Protein AF-A0A8S3HBN4-F1 (afdb_monomer_lite)

Organism: NCBI:txid392030

Structure (mmCIF, N/CA/C/O backbone):
data_AF-A0A8S3HBN4-F1
#
_entry.id   AF-A0A8S3HBN4-F1
#
loop_
_atom_site.group_PDB
_atom_site.id
_atom_site.type_symbol
_atom_site.label_atom_id
_atom_site.label_alt_id
_atom_site.label_comp_id
_atom_site.label_asym_id
_atom_site.label_entity_id
_atom_site.label_seq_id
_atom_site.pdbx_PDB_ins_code
_atom_site.Cartn_x
_atom_site.Cartn_y
_atom_site.Cartn_z
_atom_site.occupancy
_atom_site.B_iso_or_equiv
_atom_site.auth_seq_id
_atom_site.auth_comp_id
_atom_site.auth_asym_id
_atom_site.auth_atom_id
_atom_site.pdbx_PDB_model_num
ATOM 1 N N . MET A 1 1 ? 28.296 3.036 -23.348 1.00 25.50 1 MET A N 1
ATOM 2 C CA . MET A 1 1 ? 27.171 3.073 -24.300 1.00 25.50 1 MET A CA 1
ATOM 3 C C . MET A 1 1 ? 25.993 2.465 -23.580 1.00 25.50 1 MET A C 1
ATOM 5 O O . MET A 1 1 ? 26.101 1.319 -23.170 1.00 25.50 1 MET A O 1
ATOM 9 N N . ILE A 1 2 ? 24.964 3.260 -23.305 1.00 30.52 2 ILE A N 1
ATOM 10 C CA . ILE A 1 2 ? 23.686 2.751 -22.806 1.00 30.52 2 ILE A CA 1
ATOM 11 C C . ILE A 1 2 ? 23.013 2.136 -24.035 1.00 30.52 2 ILE A C 1
ATOM 13 O O . ILE A 1 2 ? 22.918 2.804 -25.063 1.00 30.52 2 ILE A O 1
ATOM 17 N N . ASP A 1 3 ? 22.669 0.852 -23.983 1.00 31.36 3 ASP A N 1
ATOM 18 C CA . ASP A 1 3 ? 21.963 0.189 -25.080 1.00 31.36 3 ASP A CA 1
ATOM 19 C C . ASP A 1 3 ? 20.611 0.882 -25.297 1.00 31.36 3 ASP A C 1
ATOM 21 O O . ASP A 1 3 ? 19.712 0.777 -24.465 1.00 31.36 3 ASP A O 1
ATOM 25 N N . ASN A 1 4 ? 20.448 1.552 -26.442 1.00 38.22 4 ASN A N 1
ATOM 26 C CA . ASN A 1 4 ? 19.229 2.268 -26.856 1.00 38.22 4 ASN A CA 1
ATOM 27 C C . ASN A 1 4 ? 17.995 1.356 -27.073 1.00 38.22 4 ASN A C 1
ATOM 29 O O . ASN A 1 4 ? 16.976 1.812 -27.585 1.00 38.22 4 ASN A O 1
ATOM 33 N N . ASN A 1 5 ? 18.078 0.072 -26.710 1.00 40.84 5 ASN A N 1
ATOM 34 C CA . ASN A 1 5 ? 17.026 -0.928 -26.901 1.00 40.84 5 ASN A CA 1
ATOM 35 C C . ASN A 1 5 ? 16.373 -1.412 -25.598 1.00 40.84 5 ASN A C 1
ATOM 37 O O . ASN A 1 5 ? 15.387 -2.140 -25.684 1.00 40.84 5 ASN A O 1
ATOM 41 N N . ASN A 1 6 ? 16.875 -1.020 -24.421 1.00 44.06 6 ASN A N 1
ATOM 42 C CA . ASN A 1 6 ? 16.231 -1.354 -23.150 1.00 44.06 6 ASN A CA 1
ATOM 43 C C . ASN A 1 6 ? 15.430 -0.155 -22.640 1.00 44.06 6 ASN A C 1
ATOM 45 O O . ASN A 1 6 ? 15.986 0.919 -22.411 1.00 44.06 6 ASN A O 1
ATOM 49 N N . SER A 1 7 ? 14.122 -0.329 -22.440 1.00 57.41 7 SER A N 1
ATOM 50 C CA . SER A 1 7 ? 13.325 0.689 -21.748 1.00 57.41 7 SER A CA 1
ATOM 51 C C . SER A 1 7 ? 13.821 0.826 -20.299 1.00 57.41 7 SER A C 1
ATOM 53 O O . SER A 1 7 ? 14.268 -0.150 -19.696 1.00 57.41 7 SER A O 1
ATOM 55 N N . ILE A 1 8 ? 13.752 2.024 -19.707 1.00 64.00 8 ILE A N 1
ATOM 56 C CA . ILE A 1 8 ? 14.265 2.277 -18.342 1.00 64.00 8 ILE A CA 1
ATOM 57 C C . ILE A 1 8 ? 13.604 1.325 -17.316 1.00 64.00 8 ILE A C 1
ATOM 59 O O . ILE A 1 8 ? 14.258 0.826 -16.404 1.00 64.00 8 ILE A O 1
ATOM 63 N N . CYS A 1 9 ? 12.338 0.950 -17.530 1.00 70.25 9 CYS A N 1
ATOM 64 C CA . CYS A 1 9 ? 11.640 -0.048 -16.716 1.00 70.25 9 CYS A CA 1
ATOM 65 C C . CYS A 1 9 ? 12.194 -1.483 -16.855 1.00 70.25 9 CYS A C 1
ATOM 67 O O . CYS A 1 9 ? 12.178 -2.233 -15.878 1.00 70.25 9 CYS A O 1
ATOM 69 N N . GLN A 1 10 ? 12.701 -1.887 -18.030 1.00 64.38 10 GLN A N 1
ATOM 70 C CA . GLN A 1 10 ? 13.307 -3.215 -18.230 1.00 64.38 10 GLN A CA 1
ATOM 71 C C . GLN A 1 10 ? 14.596 -3.394 -17.428 1.00 64.38 10 GLN A C 1
ATOM 73 O O . GLN A 1 10 ? 14.887 -4.506 -17.000 1.00 64.38 10 GLN A O 1
ATOM 78 N N . ALA A 1 11 ? 15.351 -2.317 -17.198 1.00 68.50 11 ALA A N 1
ATOM 79 C CA . ALA A 1 11 ? 16.561 -2.372 -16.382 1.00 68.50 11 ALA A CA 1
ATOM 80 C C . ALA A 1 11 ? 16.262 -2.583 -14.885 1.00 68.50 11 ALA A C 1
ATOM 82 O O . ALA A 1 11 ? 17.101 -3.119 -14.166 1.00 68.50 11 ALA A O 1
ATOM 83 N N . LEU A 1 12 ? 15.076 -2.171 -14.422 1.00 73.69 12 LEU A N 1
ATOM 84 C CA . LEU A 1 12 ? 14.681 -2.239 -13.014 1.00 73.69 12 LEU A CA 1
ATOM 85 C C . LEU A 1 12 ? 13.879 -3.502 -12.679 1.00 73.69 12 LEU A C 1
ATOM 87 O O . LEU A 1 12 ? 13.926 -3.973 -11.546 1.00 73.69 12 LEU A O 1
ATOM 91 N N . ILE A 1 13 ? 13.123 -4.062 -13.624 1.00 80.00 13 ILE A N 1
ATOM 92 C CA . ILE A 1 13 ? 12.247 -5.209 -13.357 1.00 80.00 13 ILE A CA 1
ATOM 93 C C . ILE A 1 13 ? 13.024 -6.516 -13.333 1.00 80.00 13 ILE A C 1
ATOM 95 O O . ILE A 1 13 ? 13.693 -6.885 -14.294 1.00 80.00 13 ILE A O 1
ATOM 99 N N . HIS A 1 14 ? 12.858 -7.269 -12.248 1.00 81.94 14 HIS A N 1
ATOM 100 C CA . HIS A 1 14 ? 13.428 -8.610 -12.141 1.00 81.94 14 HIS A CA 1
ATOM 101 C C . HIS A 1 14 ? 12.565 -9.651 -12.850 1.00 81.94 14 HIS A C 1
ATOM 103 O O . HIS A 1 14 ? 13.080 -10.678 -13.288 1.00 81.94 14 HIS A O 1
ATOM 109 N N . ASP A 1 15 ? 11.250 -9.426 -12.918 1.00 83.12 15 ASP A N 1
ATOM 110 C CA . ASP A 1 15 ? 10.315 -10.349 -13.551 1.00 83.12 15 ASP A CA 1
ATOM 111 C C . ASP A 1 15 ? 9.035 -9.649 -14.043 1.00 83.12 15 ASP A C 1
ATOM 113 O O . ASP A 1 15 ? 8.202 -9.198 -13.255 1.00 83.12 15 ASP A O 1
ATOM 117 N N . VAL A 1 16 ? 8.862 -9.598 -15.365 1.00 79.19 16 VAL A N 1
ATOM 118 C CA . VAL A 1 16 ? 7.763 -8.887 -16.047 1.00 79.19 16 VAL A CA 1
ATOM 119 C C . VAL A 1 16 ? 6.382 -9.526 -15.865 1.00 79.19 16 VAL A C 1
ATOM 121 O O . VAL A 1 16 ? 5.368 -8.885 -16.148 1.00 79.19 16 VAL A O 1
ATOM 124 N N . GLU A 1 17 ? 6.314 -10.779 -15.412 1.00 81.31 17 GLU A N 1
ATOM 125 C CA . GLU A 1 17 ? 5.049 -11.427 -15.058 1.00 81.31 17 GLU A CA 1
ATOM 126 C C . GLU A 1 17 ? 4.662 -11.147 -13.608 1.00 81.31 17 GLU A C 1
ATOM 128 O O . GLU A 1 17 ? 3.488 -11.187 -13.252 1.00 81.31 17 GLU A O 1
ATOM 133 N N . LYS A 1 18 ? 5.636 -10.871 -12.746 1.00 86.19 18 LYS A N 1
ATOM 134 C CA . LYS A 1 18 ? 5.413 -10.690 -11.307 1.00 86.19 18 LYS A CA 1
ATOM 135 C C . LYS A 1 18 ? 5.363 -9.225 -10.899 1.00 86.19 18 LYS A C 1
ATOM 137 O O . LYS A 1 18 ? 4.917 -8.925 -9.790 1.00 86.19 18 LYS A O 1
ATOM 142 N N . GLN A 1 19 ? 5.847 -8.335 -11.755 1.00 89.81 19 GLN A N 1
ATOM 143 C CA . GLN A 1 19 ? 6.062 -6.929 -11.456 1.00 89.81 19 GLN A CA 1
ATOM 144 C C . GLN A 1 19 ? 5.623 -6.045 -12.623 1.00 89.81 19 GLN A C 1
ATOM 146 O O . GLN A 1 19 ? 5.609 -6.465 -13.781 1.00 89.81 19 GLN A O 1
ATOM 151 N N . PHE A 1 20 ? 5.295 -4.794 -12.316 1.00 87.56 20 PHE A N 1
ATOM 152 C CA . PHE A 1 20 ? 5.064 -3.762 -13.321 1.00 87.56 20 PHE A CA 1
ATOM 153 C C . PHE A 1 20 ? 5.689 -2.435 -12.893 1.00 87.56 20 PHE A C 1
ATOM 155 O O . PHE A 1 20 ? 5.967 -2.216 -11.714 1.00 87.56 20 PHE A O 1
ATOM 162 N N . CYS A 1 21 ? 5.919 -1.572 -13.877 1.00 87.06 21 CYS A N 1
ATOM 163 C CA . CYS A 1 21 ? 6.557 -0.277 -13.711 1.00 87.06 21 CYS A CA 1
ATOM 164 C C . CYS A 1 21 ? 5.511 0.838 -13.737 1.00 87.06 21 CYS A C 1
ATOM 166 O O . CYS A 1 21 ? 4.552 0.783 -14.516 1.00 87.06 21 CYS A O 1
ATOM 168 N N . ALA A 1 22 ? 5.704 1.864 -12.916 1.00 86.25 22 ALA A N 1
ATOM 169 C CA . ALA A 1 22 ? 4.954 3.108 -13.021 1.00 86.25 22 ALA A CA 1
ATOM 170 C C . ALA A 1 22 ? 5.781 4.296 -12.513 1.00 86.25 22 ALA A C 1
ATOM 172 O O . ALA A 1 22 ? 6.693 4.123 -11.703 1.00 86.25 22 ALA A O 1
ATOM 173 N N . GLY A 1 23 ? 5.442 5.499 -12.972 1.00 82.25 23 GLY A N 1
ATOM 174 C CA . GLY A 1 23 ? 6.094 6.739 -12.543 1.00 82.25 23 GLY A CA 1
ATOM 175 C C . GLY A 1 23 ? 5.401 7.997 -13.069 1.00 82.25 23 GLY A C 1
ATOM 176 O O . GLY A 1 23 ? 4.586 7.920 -13.991 1.00 82.25 23 GLY A O 1
ATOM 177 N N . ALA A 1 24 ? 5.704 9.153 -12.475 1.00 76.69 24 ALA A N 1
ATOM 178 C CA . ALA A 1 24 ? 5.344 10.485 -12.987 1.00 76.69 24 ALA A CA 1
ATOM 179 C C . ALA A 1 24 ? 6.377 11.544 -12.564 1.00 76.69 24 ALA A C 1
ATOM 181 O O . ALA A 1 24 ? 7.177 11.313 -11.656 1.00 76.69 24 ALA A O 1
ATOM 182 N N . TYR A 1 25 ? 6.483 12.633 -13.329 1.00 71.81 25 TYR A N 1
ATOM 183 C CA . TYR A 1 25 ? 7.557 13.605 -13.135 1.00 71.81 25 TYR A CA 1
ATOM 184 C C . TYR A 1 25 ? 7.527 14.165 -11.722 1.00 71.81 25 TYR A C 1
ATOM 186 O O . TYR A 1 25 ? 6.484 14.595 -11.238 1.00 71.81 25 TYR A O 1
ATOM 194 N N . GLU A 1 26 ? 8.673 14.040 -11.040 1.00 71.12 26 GLU A N 1
ATOM 195 C CA . GLU A 1 26 ? 8.867 14.424 -9.638 1.00 71.12 26 GLU A CA 1
ATOM 196 C C . GLU A 1 26 ? 7.910 13.748 -8.634 1.00 71.12 26 GLU A C 1
ATOM 198 O O . GLU A 1 26 ? 7.788 14.192 -7.489 1.00 71.12 26 GLU A O 1
ATOM 203 N N . LYS A 1 27 ? 7.256 12.649 -9.033 1.00 74.38 27 LYS A N 1
ATOM 204 C CA . LYS A 1 27 ? 6.260 11.916 -8.246 1.00 74.38 27 LYS A CA 1
ATOM 205 C C . LYS A 1 27 ? 6.598 10.427 -8.219 1.00 74.38 27 LYS A C 1
ATOM 207 O O . LYS A 1 27 ? 6.775 9.789 -9.252 1.00 74.38 27 LYS A O 1
ATOM 212 N N . GLY A 1 28 ? 6.617 9.850 -7.027 1.00 76.19 28 GLY A N 1
ATOM 213 C CA . GLY A 1 28 ? 6.821 8.419 -6.859 1.00 76.19 28 GLY A CA 1
ATOM 214 C C . GLY A 1 28 ? 6.848 8.018 -5.387 1.00 76.19 28 GLY A C 1
ATOM 215 O O . GLY A 1 28 ? 7.040 8.881 -4.527 1.00 76.19 28 GLY A O 1
ATOM 216 N N . PRO A 1 29 ? 6.649 6.724 -5.091 1.00 81.94 29 PRO A N 1
ATOM 217 C CA . PRO A 1 29 ? 6.842 6.201 -3.750 1.00 81.94 29 PRO A CA 1
ATOM 218 C C . PRO A 1 29 ? 8.273 6.412 -3.241 1.00 81.94 29 PRO A C 1
ATOM 220 O O . PRO A 1 29 ? 9.242 6.412 -4.002 1.00 81.94 29 PRO A O 1
ATOM 223 N N . CYS A 1 30 ? 8.412 6.518 -1.924 1.00 85.31 30 CYS A N 1
ATOM 224 C CA . CYS A 1 30 ? 9.694 6.652 -1.252 1.00 85.31 30 CYS A CA 1
ATOM 225 C C . CYS A 1 30 ? 9.827 5.742 -0.031 1.00 85.31 30 CYS A C 1
ATOM 227 O O . CYS A 1 30 ? 8.992 4.883 0.254 1.00 85.31 30 CYS A O 1
ATOM 229 N N . ARG A 1 31 ? 10.917 5.927 0.728 1.00 84.12 31 ARG A N 1
ATOM 230 C CA . ARG A 1 31 ? 11.130 5.205 1.989 1.00 84.12 31 ARG A CA 1
ATOM 231 C C . ARG A 1 31 ? 9.932 5.416 2.915 1.00 84.12 31 ARG A C 1
ATOM 233 O O . ARG A 1 31 ? 9.626 6.551 3.263 1.00 84.12 31 ARG A O 1
ATOM 240 N N . GLY A 1 32 ? 9.304 4.318 3.326 1.00 88.19 32 GLY A N 1
ATOM 241 C CA . GLY A 1 32 ? 8.073 4.298 4.122 1.00 88.19 32 GLY A CA 1
ATOM 242 C C . GLY A 1 32 ? 6.830 3.909 3.315 1.00 88.19 32 GLY A C 1
ATOM 243 O O . GLY A 1 32 ? 5.951 3.251 3.859 1.00 88.19 32 GLY A O 1
ATOM 244 N N . ASP A 1 33 ? 6.789 4.175 2.005 1.00 90.69 33 ASP A N 1
ATOM 245 C CA . ASP A 1 33 ? 5.657 3.771 1.152 1.00 90.69 33 ASP A CA 1
ATOM 246 C C . ASP A 1 33 ? 5.679 2.286 0.780 1.00 90.69 33 ASP A C 1
ATOM 248 O O . ASP A 1 33 ? 4.673 1.749 0.319 1.00 90.69 33 ASP A O 1
ATOM 252 N N . SER A 1 34 ? 6.813 1.613 0.991 1.00 94.12 34 SER A N 1
ATOM 253 C CA . SER A 1 34 ? 6.978 0.163 0.874 1.00 94.12 34 SER A CA 1
ATOM 254 C C . SER A 1 34 ? 5.801 -0.598 1.477 1.00 94.12 34 SER A C 1
ATOM 256 O O . SER A 1 34 ? 5.439 -0.379 2.630 1.00 94.12 34 SER A O 1
ATOM 258 N N . GLY A 1 35 ? 5.197 -1.504 0.710 1.00 96.44 35 GLY A N 1
ATOM 259 C CA . GLY A 1 35 ? 4.024 -2.266 1.140 1.00 96.44 35 GLY A CA 1
ATOM 260 C C . GLY A 1 35 ? 2.684 -1.537 1.002 1.00 96.44 35 GLY A C 1
ATOM 261 O O . GLY A 1 35 ? 1.636 -2.175 1.106 1.00 96.44 35 GLY A O 1
ATOM 262 N N . GLY A 1 36 ? 2.696 -0.230 0.738 1.00 95.75 36 GLY A N 1
ATOM 263 C CA . GLY A 1 36 ? 1.510 0.561 0.429 1.00 95.75 36 GLY A CA 1
ATOM 264 C C . GLY A 1 36 ? 0.862 0.171 -0.908 1.00 95.75 36 GLY A C 1
ATOM 265 O O . GLY A 1 36 ? 1.470 -0.526 -1.729 1.00 95.75 36 GLY A O 1
ATOM 266 N N . PRO A 1 37 ? -0.395 0.584 -1.134 1.00 94.50 37 PRO A N 1
ATOM 267 C CA . PRO A 1 37 ? -1.111 0.251 -2.352 1.00 94.50 37 PRO A CA 1
ATOM 268 C C . PRO A 1 37 ? -0.700 1.131 -3.528 1.00 94.50 37 PRO A C 1
ATOM 270 O O . PRO A 1 37 ? -0.464 2.330 -3.380 1.00 94.50 37 PRO A O 1
ATOM 273 N N . ILE A 1 38 ? -0.779 0.540 -4.717 1.00 92.19 38 ILE A N 1
ATOM 274 C CA . ILE A 1 38 ? -1.005 1.285 -5.952 1.00 92.19 38 ILE A CA 1
ATOM 275 C C . ILE A 1 38 ? -2.382 0.926 -6.510 1.00 92.19 38 ILE A C 1
ATOM 277 O O . ILE A 1 38 ? -2.721 -0.253 -6.681 1.00 92.19 38 ILE A O 1
ATOM 281 N N . LEU A 1 39 ? -3.198 1.952 -6.732 1.00 89.88 39 LEU A N 1
ATOM 282 C CA . LEU A 1 39 ? -4.613 1.831 -7.062 1.00 89.88 39 LEU A CA 1
ATOM 283 C C . LEU A 1 39 ? -4.883 2.324 -8.484 1.00 89.88 39 LEU A C 1
ATOM 285 O O . LEU A 1 39 ? -4.338 3.337 -8.906 1.00 89.88 39 LEU A O 1
ATOM 289 N N . GLN A 1 40 ? -5.768 1.647 -9.206 1.00 86.94 40 GLN A N 1
ATOM 290 C CA . GLN A 1 40 ? -6.280 2.069 -10.504 1.00 86.94 40 GLN A CA 1
ATOM 291 C C . GLN A 1 40 ? -7.763 2.415 -10.385 1.00 86.94 40 GLN A C 1
ATOM 293 O O . GLN A 1 40 ? -8.542 1.639 -9.828 1.00 86.94 40 GLN A O 1
ATOM 298 N N . TRP A 1 41 ? -8.170 3.543 -10.965 1.00 80.81 41 TRP A N 1
ATOM 299 C CA . TRP A 1 41 ? -9.584 3.883 -11.088 1.00 80.81 41 TRP A CA 1
ATOM 300 C C . TRP A 1 41 ? -10.260 3.031 -12.170 1.00 80.81 41 TRP A C 1
ATOM 302 O O . TRP A 1 41 ? -9.813 2.991 -13.316 1.00 80.81 41 TRP A O 1
ATOM 312 N N . LYS A 1 42 ? -11.358 2.359 -11.819 1.00 77.88 42 LYS A N 1
ATOM 313 C CA . LYS A 1 42 ? -12.158 1.496 -12.707 1.00 77.88 42 LYS A CA 1
ATOM 314 C C . LYS A 1 42 ? -13.446 2.155 -13.202 1.00 77.88 42 LYS A C 1
ATOM 316 O O . LYS A 1 42 ? -14.304 1.478 -13.756 1.00 77.88 42 LYS A O 1
ATOM 321 N N . GLY A 1 43 ? -13.607 3.460 -12.990 1.00 73.38 43 GLY A N 1
ATOM 322 C CA . GLY A 1 43 ? -14.828 4.202 -13.326 1.00 73.38 43 GLY A CA 1
ATOM 323 C C . GLY A 1 43 ? -15.810 4.316 -12.161 1.00 73.38 43 GLY A C 1
ATOM 324 O O . GLY A 1 43 ? -16.501 5.323 -12.061 1.00 73.38 43 GLY A O 1
ATOM 325 N N . THR A 1 44 ? -15.837 3.320 -11.272 1.00 71.69 44 THR A N 1
ATOM 326 C CA . THR A 1 44 ? -16.681 3.312 -10.065 1.00 71.69 44 THR A CA 1
ATOM 327 C C . THR A 1 44 ? -15.894 3.077 -8.779 1.00 71.69 44 THR A C 1
ATOM 329 O O . THR A 1 44 ? -16.285 3.605 -7.744 1.00 71.69 44 THR A O 1
ATOM 332 N N . TYR A 1 45 ? -14.793 2.308 -8.831 1.00 75.50 45 TYR A N 1
ATOM 333 C CA . TYR A 1 45 ? -13.881 2.074 -7.703 1.00 75.50 45 TYR A CA 1
ATOM 334 C C . TYR A 1 45 ? -12.424 2.331 -7.991 1.00 75.50 45 TYR A C 1
ATOM 336 O O . TYR A 1 45 ? -11.958 2.187 -9.117 1.00 75.50 45 TYR A O 1
ATOM 344 N N . TRP A 1 46 ? -11.694 2.531 -6.896 1.00 81.12 46 TRP A N 1
ATOM 345 C CA . TRP A 1 46 ? -10.277 2.233 -6.819 1.00 81.12 46 TRP A CA 1
ATOM 346 C C . TRP A 1 46 ? -10.044 0.736 -6.580 1.00 81.12 46 TRP A C 1
ATOM 348 O O . TRP A 1 46 ? -10.441 0.168 -5.562 1.00 81.12 46 TRP A O 1
ATOM 358 N N . GLU A 1 47 ? -9.389 0.086 -7.536 1.00 86.06 47 GLU A N 1
ATOM 359 C CA . GLU A 1 47 ? -8.897 -1.285 -7.409 1.00 86.06 47 GLU A CA 1
ATOM 360 C C . GLU A 1 47 ? -7.398 -1.254 -7.131 1.00 86.06 47 GLU A C 1
ATOM 362 O O . GLU A 1 47 ? -6.643 -0.612 -7.856 1.00 86.06 47 GLU A O 1
ATOM 367 N N . GLN A 1 48 ? -6.945 -1.976 -6.117 1.00 90.94 48 GLN A N 1
ATOM 368 C CA . GLN A 1 48 ? -5.532 -2.201 -5.893 1.00 90.94 48 GLN A CA 1
ATOM 369 C C . GLN A 1 48 ? -5.000 -3.211 -6.899 1.00 90.94 48 GLN A C 1
ATOM 371 O O . GLN A 1 48 ? -5.380 -4.382 -6.909 1.00 90.94 48 GLN A O 1
ATOM 376 N N . VAL A 1 49 ? -4.092 -2.726 -7.740 1.00 90.25 49 VAL A N 1
ATOM 377 C CA . VAL A 1 49 ? -3.467 -3.494 -8.822 1.00 90.25 49 VAL A CA 1
ATOM 378 C C . VAL A 1 49 ? -2.058 -3.958 -8.453 1.00 90.25 49 VAL A C 1
ATOM 380 O O . VAL A 1 49 ? -1.533 -4.897 -9.056 1.00 90.25 49 VAL A O 1
ATOM 383 N N . GLY A 1 50 ? -1.459 -3.353 -7.424 1.00 93.06 50 GLY A N 1
ATOM 384 C CA . GLY A 1 50 ? -0.115 -3.693 -6.980 1.00 93.06 50 GLY A CA 1
ATOM 385 C C . GLY A 1 50 ? 0.213 -3.317 -5.539 1.00 93.06 50 GLY A C 1
ATOM 386 O O . GLY A 1 50 ? -0.604 -2.752 -4.803 1.00 93.06 50 GLY A O 1
ATOM 387 N N . ILE A 1 51 ? 1.453 -3.624 -5.168 1.00 96.00 51 ILE A N 1
ATOM 388 C CA . ILE A 1 51 ? 2.083 -3.272 -3.891 1.00 96.00 51 ILE A CA 1
ATOM 389 C C . ILE A 1 51 ? 3.374 -2.518 -4.194 1.00 96.00 51 ILE A C 1
ATOM 391 O O . ILE A 1 51 ? 4.175 -2.994 -4.998 1.00 96.00 51 ILE A O 1
ATOM 395 N N . THR A 1 52 ? 3.590 -1.375 -3.548 1.00 95.25 52 THR A N 1
ATOM 396 C CA . THR A 1 52 ? 4.849 -0.624 -3.635 1.00 95.25 52 THR A CA 1
ATOM 397 C C . THR A 1 52 ? 6.014 -1.490 -3.156 1.00 95.25 52 THR A C 1
ATOM 399 O O . THR A 1 52 ? 6.027 -1.913 -1.997 1.00 95.25 52 THR A O 1
ATOM 402 N N . SER A 1 53 ? 6.985 -1.758 -4.035 1.00 92.62 53 SER A N 1
ATOM 403 C CA . SER A 1 53 ? 8.089 -2.688 -3.772 1.00 92.62 53 SER A CA 1
ATOM 404 C C . SER A 1 53 ? 9.434 -1.956 -3.686 1.00 92.62 53 SER A C 1
ATOM 406 O O . SER A 1 53 ? 9.914 -1.690 -2.586 1.00 92.62 53 SER A O 1
ATOM 408 N N . TYR A 1 54 ? 10.021 -1.563 -4.815 1.00 88.94 54 TYR A N 1
ATOM 409 C CA . TYR A 1 54 ? 11.314 -0.868 -4.879 1.00 88.94 54 TYR A CA 1
ATOM 410 C C . TYR A 1 54 ? 11.321 0.136 -6.030 1.00 88.94 54 TYR A C 1
ATOM 412 O O . TYR A 1 54 ? 10.433 0.123 -6.874 1.00 88.94 54 TYR A O 1
ATOM 420 N N . GLY A 1 55 ? 12.310 1.019 -6.080 1.00 79.56 55 GLY A N 1
ATOM 421 C CA . GLY A 1 55 ? 12.398 2.035 -7.122 1.00 79.56 55 GLY A CA 1
ATOM 422 C C . GLY A 1 55 ? 13.573 2.971 -6.907 1.00 79.56 55 GLY A C 1
ATOM 423 O O . GLY A 1 55 ? 14.287 2.867 -5.904 1.00 79.56 55 GLY A O 1
ATOM 424 N N . GLY A 1 56 ? 13.753 3.881 -7.857 1.00 66.06 56 GLY A N 1
ATOM 425 C CA . GLY A 1 56 ? 14.902 4.777 -7.910 1.00 66.06 56 GLY A CA 1
ATOM 426 C C . GLY A 1 56 ? 14.920 5.887 -6.854 1.00 66.06 56 GLY A C 1
ATOM 427 O O . GLY A 1 56 ? 15.978 6.441 -6.557 1.00 66.06 56 GLY A O 1
ATOM 428 N N . GLY A 1 57 ? 13.783 6.148 -6.206 1.00 64.69 57 GLY A N 1
ATOM 429 C CA . GLY A 1 57 ? 13.642 7.107 -5.110 1.00 64.69 57 GLY A CA 1
ATOM 430 C C . GLY A 1 57 ? 12.613 8.195 -5.406 1.00 64.69 57 GLY A C 1
ATOM 431 O O . GLY A 1 57 ? 12.105 8.318 -6.514 1.00 64.69 57 GLY A O 1
ATOM 432 N N . CYS A 1 58 ? 12.291 9.001 -4.395 1.00 66.75 58 CYS A N 1
ATOM 433 C CA . CYS A 1 58 ? 11.455 10.180 -4.583 1.00 66.75 58 CYS A CA 1
ATOM 434 C C . CYS A 1 58 ? 12.329 11.395 -4.933 1.00 66.75 58 CYS A C 1
ATOM 436 O O . CYS A 1 58 ? 13.263 11.701 -4.187 1.00 66.75 58 CYS A O 1
ATOM 438 N N . HIS A 1 59 ? 11.962 12.100 -6.017 1.00 62.62 59 HIS A N 1
ATOM 439 C CA . HIS A 1 59 ? 12.529 13.370 -6.509 1.00 62.62 59 HIS A CA 1
ATOM 440 C C . HIS A 1 59 ? 13.816 13.310 -7.373 1.00 62.62 59 HIS A C 1
ATOM 442 O O . HIS A 1 59 ? 14.817 12.713 -6.996 1.00 62.62 59 HIS A O 1
ATOM 448 N N . HIS A 1 60 ? 13.784 14.036 -8.502 1.00 53.62 60 HIS A N 1
ATOM 449 C CA . HIS A 1 60 ? 14.885 14.533 -9.359 1.00 53.62 60 HIS A CA 1
ATOM 450 C C . HIS A 1 60 ? 15.840 13.583 -10.112 1.00 53.62 60 HIS A C 1
ATOM 452 O O . HIS A 1 60 ? 16.545 14.089 -10.980 1.00 53.62 60 HIS A O 1
ATOM 458 N N . SER A 1 61 ? 15.886 12.268 -9.878 1.00 52.59 61 SER A N 1
ATOM 459 C CA . SER A 1 61 ? 16.840 11.431 -10.648 1.00 52.59 61 SER A CA 1
ATOM 460 C C . SER A 1 61 ? 16.353 10.065 -11.123 1.00 52.59 61 SER A C 1
ATOM 462 O O . SER A 1 61 ? 16.945 9.531 -12.054 1.00 52.59 61 SER A O 1
ATOM 464 N N . ASP A 1 62 ? 15.280 9.508 -10.559 1.00 61.91 62 ASP A N 1
ATOM 465 C CA . ASP A 1 62 ? 14.666 8.292 -11.105 1.00 61.91 62 ASP A CA 1
ATOM 466 C C . ASP A 1 62 ? 13.196 8.189 -10.655 1.00 61.91 62 ASP A C 1
ATOM 468 O O . ASP A 1 62 ? 12.912 7.778 -9.528 1.00 61.91 62 ASP A O 1
ATOM 472 N N . PRO A 1 63 ? 12.245 8.626 -11.498 1.00 66.50 63 PRO A N 1
ATOM 473 C CA . PRO A 1 63 ? 10.828 8.704 -11.157 1.00 66.50 63 PRO A CA 1
ATOM 474 C C . PRO A 1 63 ? 10.115 7.349 -11.257 1.00 66.50 63 PRO A C 1
ATOM 476 O O . PRO A 1 63 ? 8.889 7.286 -11.129 1.00 66.50 63 PRO A O 1
ATOM 479 N N . LEU A 1 64 ? 10.847 6.267 -11.539 1.00 79.31 64 LEU A N 1
ATOM 480 C CA . LEU A 1 64 ? 10.272 4.953 -11.751 1.00 79.31 64 LEU A CA 1
ATOM 481 C C . LEU A 1 64 ? 10.289 4.127 -10.474 1.00 79.31 64 LEU A C 1
ATOM 483 O O . LEU A 1 64 ? 11.259 4.058 -9.715 1.00 79.31 64 LEU A O 1
ATOM 487 N N . SER A 1 65 ? 9.169 3.457 -10.252 1.00 85.81 65 SER A N 1
ATOM 488 C CA . SER A 1 65 ? 9.017 2.484 -9.187 1.00 85.81 65 SER A CA 1
ATOM 489 C C . SER A 1 65 ? 8.420 1.201 -9.728 1.00 85.81 65 SER A C 1
ATOM 491 O O . SER A 1 65 ? 7.609 1.189 -10.659 1.00 85.81 65 SER A O 1
ATOM 493 N N . ILE A 1 66 ? 8.860 0.108 -9.126 1.00 89.81 66 ILE A N 1
ATOM 494 C CA . ILE A 1 66 ? 8.424 -1.239 -9.418 1.00 89.81 66 ILE A CA 1
ATOM 495 C C . ILE A 1 66 ? 7.432 -1.673 -8.352 1.00 89.81 66 ILE A C 1
ATOM 497 O O . ILE A 1 66 ? 7.629 -1.497 -7.145 1.00 89.81 66 ILE A O 1
ATOM 501 N N . PHE A 1 67 ? 6.350 -2.267 -8.830 1.00 92.62 67 PHE A N 1
ATOM 502 C CA . PHE A 1 67 ? 5.238 -2.709 -8.016 1.00 92.62 67 PHE A CA 1
ATOM 503 C C . PHE A 1 67 ? 5.054 -4.209 -8.183 1.00 92.62 67 PHE A C 1
ATOM 505 O O . PHE A 1 67 ? 5.082 -4.731 -9.300 1.00 92.62 67 PHE A O 1
ATOM 512 N N . THR A 1 68 ? 4.824 -4.911 -7.075 1.00 94.06 68 THR A N 1
ATOM 513 C CA . THR A 1 68 ? 4.443 -6.324 -7.108 1.00 94.06 68 THR A CA 1
ATOM 514 C C . THR A 1 68 ? 3.044 -6.441 -7.709 1.00 94.06 68 THR A C 1
ATOM 516 O O . THR A 1 68 ? 2.107 -5.809 -7.219 1.00 94.06 68 THR A O 1
ATOM 519 N N . ARG A 1 69 ? 2.881 -7.246 -8.765 1.00 91.06 69 ARG A N 1
ATOM 520 C CA . ARG A 1 69 ? 1.626 -7.393 -9.514 1.00 91.06 69 ARG A CA 1
ATOM 521 C C . ARG A 1 69 ? 0.644 -8.310 -8.792 1.00 91.06 69 ARG A C 1
ATOM 523 O O . ARG A 1 69 ? 0.809 -9.527 -8.809 1.00 91.06 69 ARG A O 1
ATOM 530 N N . LEU A 1 70 ? -0.436 -7.762 -8.235 1.00 88.62 70 LEU A N 1
ATOM 531 C CA . LEU A 1 70 ? -1.369 -8.552 -7.416 1.00 88.62 70 LEU A CA 1
ATOM 532 C C . LEU A 1 70 ? -2.083 -9.672 -8.165 1.00 88.62 70 LEU A C 1
ATOM 534 O O . LEU A 1 70 ? -2.363 -10.712 -7.577 1.00 88.62 70 LEU A O 1
ATOM 538 N N . THR A 1 71 ? -2.325 -9.499 -9.461 1.00 84.94 71 THR A N 1
ATOM 539 C CA . THR A 1 71 ? -3.005 -10.506 -10.284 1.00 84.94 71 THR A CA 1
ATOM 540 C C . THR A 1 71 ? -2.201 -11.801 -10.388 1.00 84.94 71 THR A C 1
ATOM 542 O O . THR A 1 71 ? -2.793 -12.868 -10.482 1.00 84.94 71 THR A O 1
ATOM 545 N N . TYR A 1 72 ? -0.866 -11.732 -10.300 1.00 86.12 72 TYR A N 1
ATOM 546 C CA . TYR A 1 72 ? -0.007 -12.919 -10.261 1.00 86.12 72 TYR A CA 1
ATOM 547 C C . TYR A 1 72 ? -0.109 -13.660 -8.918 1.00 86.12 72 TYR A C 1
ATOM 549 O O . TYR A 1 72 ? -0.059 -14.884 -8.873 1.00 86.12 72 TYR A O 1
ATOM 557 N N . TYR A 1 73 ? -0.261 -12.924 -7.814 1.00 89.75 73 TYR A N 1
ATOM 558 C CA . TYR A 1 73 ? -0.226 -13.481 -6.457 1.00 89.75 73 TYR A CA 1
ATOM 559 C C . TYR A 1 73 ? -1.604 -13.805 -5.882 1.00 89.75 73 TYR A C 1
ATOM 561 O O . TYR A 1 73 ? -1.689 -14.214 -4.725 1.00 89.75 73 TYR A O 1
ATOM 569 N N . PHE A 1 74 ? -2.677 -13.641 -6.657 1.00 86.00 74 PHE A N 1
ATOM 570 C CA . PHE A 1 74 ? -4.041 -13.842 -6.175 1.00 86.00 74 PHE A CA 1
ATOM 571 C C . PHE A 1 74 ? -4.254 -15.242 -5.588 1.00 86.00 74 PHE A C 1
ATOM 573 O O . PHE A 1 74 ? -4.760 -15.353 -4.475 1.00 86.00 74 PHE A O 1
ATOM 580 N N . ASP A 1 75 ? -3.810 -16.295 -6.278 1.00 85.69 75 ASP A N 1
ATOM 581 C CA . ASP A 1 75 ? -3.984 -17.677 -5.811 1.00 85.69 75 ASP A CA 1
ATOM 582 C C . ASP A 1 75 ? -3.254 -17.924 -4.486 1.00 85.69 75 ASP A C 1
ATOM 584 O O . ASP A 1 75 ? -3.793 -18.546 -3.568 1.00 85.69 75 ASP A O 1
ATOM 588 N N . TRP A 1 76 ? -2.041 -17.379 -4.344 1.00 90.81 76 TRP A N 1
ATOM 589 C CA . TRP A 1 76 ? -1.292 -17.458 -3.093 1.00 90.81 76 TRP A CA 1
ATOM 590 C C . TRP A 1 76 ? -2.005 -16.688 -1.971 1.00 90.81 76 TRP A C 1
ATOM 592 O O . TRP A 1 76 ? -2.215 -17.249 -0.893 1.00 90.81 76 TRP A O 1
ATOM 602 N N . ILE A 1 77 ? -2.455 -15.456 -2.235 1.00 90.00 77 ILE A N 1
ATOM 603 C CA . ILE A 1 77 ? -3.224 -14.639 -1.284 1.00 90.00 77 ILE A CA 1
ATOM 604 C C . ILE A 1 77 ? -4.474 -15.398 -0.820 1.00 90.00 77 ILE A C 1
ATOM 606 O O . ILE A 1 77 ? -4.748 -15.497 0.378 1.00 90.00 77 ILE A O 1
ATOM 610 N N . GLU A 1 78 ? -5.225 -15.965 -1.763 1.00 86.12 78 GLU A N 1
ATOM 611 C CA . GLU A 1 78 ? -6.451 -16.698 -1.476 1.00 86.12 78 GLU A CA 1
ATOM 612 C C . GLU A 1 78 ? -6.167 -17.966 -0.662 1.00 86.12 78 GLU A C 1
ATOM 614 O O . GLU A 1 78 ? -6.903 -18.268 0.281 1.00 86.12 78 GLU A O 1
ATOM 619 N N . SER A 1 79 ? -5.080 -18.679 -0.974 1.00 88.06 79 SER A N 1
ATOM 620 C CA . SER A 1 79 ? -4.674 -19.875 -0.235 1.00 88.06 79 SER A CA 1
ATOM 621 C C . SER A 1 79 ? -4.398 -19.570 1.241 1.00 88.06 79 SER A C 1
ATOM 623 O O . SER A 1 79 ? -4.921 -20.266 2.110 1.00 88.06 79 SER A O 1
ATOM 625 N N . VAL A 1 80 ? -3.679 -18.483 1.544 1.00 88.50 80 VAL A N 1
ATOM 626 C CA . VAL A 1 80 ? -3.366 -18.066 2.921 1.00 88.50 80 VAL A CA 1
ATOM 627 C C . VAL A 1 80 ? -4.640 -17.716 3.690 1.00 88.50 80 VAL A C 1
ATOM 629 O O . VAL A 1 80 ? -4.819 -18.156 4.826 1.00 88.50 80 VAL A O 1
ATOM 632 N N . ILE A 1 81 ? -5.558 -16.978 3.061 1.00 85.06 81 ILE A N 1
ATOM 633 C CA . ILE A 1 81 ? -6.831 -16.592 3.686 1.00 85.06 81 ILE A CA 1
ATOM 634 C C . ILE A 1 81 ? -7.720 -17.824 3.928 1.00 85.06 81 ILE A C 1
ATOM 636 O O . ILE A 1 81 ? -8.361 -17.929 4.975 1.00 85.06 81 ILE A O 1
ATOM 640 N N . LYS A 1 82 ? -7.756 -18.782 2.991 1.00 78.56 82 LYS A N 1
ATOM 641 C CA . LYS A 1 82 ? -8.547 -20.021 3.108 1.00 78.56 82 LYS A CA 1
ATOM 642 C C . LYS A 1 82 ? -8.005 -20.981 4.169 1.00 78.56 82 LYS A C 1
ATOM 644 O O . LYS A 1 82 ? -8.809 -21.576 4.885 1.00 78.56 82 LYS A O 1
ATOM 649 N N . ILE A 1 83 ? -6.681 -21.105 4.313 1.00 59.53 83 ILE A N 1
ATOM 650 C CA . ILE A 1 83 ? -6.029 -21.977 5.312 1.00 59.53 83 ILE A CA 1
ATOM 651 C C . ILE A 1 83 ? -6.519 -21.674 6.742 1.00 59.53 83 ILE A C 1
ATOM 653 O O . ILE A 1 83 ? -6.657 -22.583 7.563 1.00 59.53 83 ILE A O 1
ATOM 657 N N . SER A 1 84 ? -6.863 -20.421 7.046 1.00 52.59 84 SER A N 1
ATOM 658 C CA . SER A 1 84 ? -7.381 -20.035 8.365 1.00 52.59 84 SER A CA 1
ATOM 659 C C . SER A 1 84 ? -8.887 -20.237 8.562 1.00 52.59 84 SER A C 1
ATOM 661 O O . SER A 1 84 ? -9.345 -20.214 9.700 1.00 52.59 84 SER A O 1
ATOM 663 N N . LEU A 1 85 ? -9.661 -20.499 7.504 1.00 52.47 85 LEU A N 1
ATOM 664 C CA . LEU A 1 85 ? -11.087 -20.841 7.616 1.00 52.47 85 LEU A CA 1
ATOM 665 C C . LEU A 1 85 ? -11.304 -22.326 7.946 1.00 52.47 85 LEU A C 1
ATOM 667 O O . LEU A 1 85 ? -12.332 -22.689 8.510 1.00 52.47 85 LEU A O 1
ATOM 671 N N . THR A 1 86 ? -10.337 -23.192 7.632 1.00 45.28 86 THR A N 1
ATOM 672 C CA . THR A 1 86 ? -10.419 -24.643 7.880 1.00 45.28 86 THR A CA 1
ATOM 673 C C . THR A 1 86 ? -10.070 -25.069 9.310 1.00 45.28 86 THR A C 1
ATOM 675 O O . THR A 1 86 ? -10.331 -26.210 9.681 1.00 45.28 86 THR A O 1
ATOM 678 N N . THR A 1 87 ? -9.536 -24.170 10.143 1.00 45.66 87 THR A N 1
ATOM 679 C CA . THR A 1 87 ? -9.231 -24.435 11.564 1.00 45.66 87 THR A CA 1
ATOM 680 C C . THR A 1 87 ? -10.359 -24.042 12.522 1.00 45.66 87 THR A C 1
ATOM 682 O O . THR A 1 87 ? -10.249 -24.276 13.723 1.00 45.66 87 THR A O 1
ATOM 685 N N . THR A 1 88 ? -11.475 -23.499 12.022 1.00 41.38 88 THR A N 1
ATOM 686 C CA . THR A 1 88 ? -12.673 -23.224 12.831 1.00 41.38 88 THR A CA 1
ATOM 687 C C . THR A 1 88 ? -13.838 -24.090 12.355 1.00 41.38 88 THR A C 1
ATOM 689 O O . THR A 1 88 ? -14.194 -24.108 11.182 1.00 41.38 88 THR A O 1
ATOM 692 N N . THR A 1 89 ? -14.410 -24.864 13.276 1.00 44.12 89 THR A N 1
ATOM 693 C CA . THR A 1 89 ? -15.469 -25.848 13.007 1.00 44.12 89 THR A CA 1
ATOM 694 C C . THR A 1 89 ? -16.639 -25.324 12.151 1.00 44.12 89 THR A C 1
ATOM 696 O O . THR A 1 89 ? -17.223 -24.281 12.428 1.00 44.12 89 THR A O 1
ATOM 699 N N . ARG A 1 90 ? -16.999 -26.123 11.132 1.00 49.69 90 ARG A N 1
ATOM 700 C CA . ARG A 1 90 ? -18.334 -26.289 10.519 1.00 49.69 90 ARG A CA 1
ATOM 701 C C . ARG A 1 90 ? -19.157 -24.998 10.293 1.00 49.69 90 ARG A C 1
ATOM 703 O O . ARG A 1 90 ? -20.210 -24.806 10.895 1.00 49.69 90 ARG A O 1
ATOM 710 N N . LYS A 1 91 ? -18.775 -24.171 9.315 1.00 36.91 91 LYS A N 1
ATOM 711 C CA . LYS A 1 91 ? -19.733 -23.287 8.616 1.00 36.91 91 LYS A CA 1
ATOM 712 C C . LYS A 1 91 ? -19.618 -23.484 7.099 1.00 36.91 91 LYS A C 1
ATOM 714 O O . LYS A 1 91 ? -18.528 -23.821 6.640 1.00 36.91 91 LYS A O 1
ATOM 719 N N . PRO A 1 92 ? -20.716 -23.339 6.327 1.00 39.72 92 PRO A N 1
ATOM 720 C CA . PRO A 1 92 ? -20.692 -23.532 4.881 1.00 39.72 92 PRO A CA 1
ATOM 721 C C . PRO A 1 92 ? -19.669 -22.591 4.234 1.00 39.72 92 PRO A C 1
ATOM 723 O O . PRO A 1 92 ? -19.424 -21.513 4.787 1.00 39.72 92 PRO A O 1
ATOM 726 N N . PRO A 1 93 ? -19.098 -22.966 3.076 1.00 37.75 93 PRO A N 1
ATOM 727 C CA . PRO A 1 93 ? -18.151 -22.119 2.364 1.00 37.75 93 PRO A CA 1
ATOM 728 C C . PRO A 1 93 ? -18.772 -20.728 2.156 1.00 37.75 93 PRO A C 1
ATOM 730 O O . PRO A 1 93 ? -19.907 -20.642 1.674 1.00 37.75 93 PRO A O 1
ATOM 733 N N . PRO A 1 94 ? -18.090 -19.636 2.552 1.00 44.38 94 PRO A N 1
ATOM 734 C CA . PRO A 1 94 ? -18.600 -18.304 2.289 1.00 44.38 94 PRO A CA 1
ATOM 735 C C . PRO A 1 94 ? -18.745 -18.126 0.775 1.00 44.38 94 PRO A C 1
ATOM 737 O O . PRO A 1 94 ? -17.845 -18.466 0.006 1.00 44.38 94 PRO A O 1
ATOM 740 N N . GLN A 1 95 ? -19.914 -17.632 0.368 1.00 35.72 95 GLN A N 1
ATOM 741 C CA . GLN A 1 95 ? -20.248 -17.272 -1.010 1.00 35.72 95 GLN A CA 1
ATOM 742 C C . GLN A 1 95 ? -19.123 -16.422 -1.640 1.00 35.72 95 GLN A C 1
ATOM 744 O O . GLN A 1 95 ? -18.466 -15.661 -0.920 1.00 35.72 95 GLN A O 1
ATOM 749 N N . PRO A 1 96 ? -18.886 -16.524 -2.962 1.00 38.12 96 PRO A N 1
ATOM 750 C CA . PRO A 1 96 ? -17.851 -15.752 -3.645 1.00 38.12 96 PRO A CA 1
ATOM 751 C C . PRO A 1 96 ? -18.049 -14.248 -3.396 1.00 38.12 96 PRO A C 1
ATOM 753 O O . PRO A 1 96 ? -19.036 -13.651 -3.810 1.00 38.12 96 PRO A O 1
ATOM 756 N N . VAL A 1 97 ? -17.111 -13.645 -2.665 1.00 39.09 97 VAL A N 1
ATOM 757 C CA . VAL A 1 97 ? -17.170 -12.253 -2.197 1.00 39.09 97 VAL A CA 1
ATOM 758 C C . VAL A 1 97 ? -16.898 -11.304 -3.366 1.00 39.09 97 VAL A C 1
ATOM 760 O O . VAL A 1 97 ? -15.743 -11.060 -3.683 1.00 39.09 97 VAL A O 1
ATOM 763 N N . SER A 1 98 ? -17.910 -10.770 -4.046 1.00 32.38 98 SER A N 1
ATOM 764 C CA . SER A 1 98 ? -17.674 -9.815 -5.141 1.00 32.38 98 SER A CA 1
ATOM 765 C C . SER A 1 98 ? -17.018 -8.521 -4.631 1.00 32.38 98 SER A C 1
ATOM 767 O O . SER A 1 98 ? -17.504 -7.914 -3.676 1.00 32.38 98 SER A O 1
ATOM 769 N N . TYR A 1 99 ? -15.929 -8.098 -5.277 1.00 41.59 99 TYR A N 1
ATOM 770 C CA . TYR A 1 99 ? -15.107 -6.945 -4.898 1.00 41.59 99 TYR A CA 1
ATOM 771 C C . TYR A 1 99 ? -15.252 -5.823 -5.947 1.00 41.59 99 TYR A C 1
ATOM 773 O O . TYR A 1 99 ? -14.581 -5.859 -6.973 1.00 41.59 99 TYR A O 1
ATOM 781 N N . ALA A 1 100 ? -16.139 -4.852 -5.719 1.00 33.50 100 ALA A N 1
ATOM 782 C CA . ALA A 1 100 ? -16.262 -3.620 -6.516 1.00 33.50 100 ALA A CA 1
ATOM 783 C C . ALA A 1 100 ? -16.652 -2.436 -5.596 1.00 33.50 100 ALA A C 1
ATOM 785 O O . ALA A 1 100 ? -17.185 -2.689 -4.517 1.00 33.50 100 ALA A O 1
ATOM 786 N N . CYS A 1 101 ? -16.396 -1.171 -5.981 1.00 42.97 101 CYS A N 1
ATOM 787 C CA . CYS A 1 101 ? -17.012 -0.011 -5.297 1.00 42.97 101 CYS A CA 1
ATOM 788 C C . CYS A 1 101 ? -18.438 0.050 -5.755 1.00 42.97 101 CYS A C 1
ATOM 790 O O . CYS A 1 101 ? -18.769 0.342 -6.905 1.00 42.97 101 CYS A O 1
ATOM 792 N N . ASP A 1 102 ? -19.243 -0.065 -4.742 1.00 48.03 102 ASP A N 1
ATOM 793 C CA . ASP A 1 102 ? -20.539 0.519 -4.613 1.00 48.03 102 ASP A CA 1
ATOM 794 C C . ASP A 1 102 ? -20.575 0.904 -3.128 1.00 48.03 102 ASP A C 1
ATOM 796 O O . ASP A 1 102 ? -20.001 0.198 -2.294 1.00 48.03 102 ASP A O 1
ATOM 800 N N . LYS A 1 103 ? -21.240 1.999 -2.754 1.00 49.34 103 LYS A N 1
ATOM 801 C CA . LYS A 1 103 ? -21.484 2.287 -1.329 1.00 49.34 103 LYS A CA 1
ATOM 802 C C . LYS A 1 103 ? -22.338 1.189 -0.669 1.00 49.34 103 LYS A C 1
ATOM 804 O O . LYS A 1 103 ? -22.440 1.151 0.554 1.00 49.34 103 LYS A O 1
ATOM 809 N N . THR A 1 104 ? -22.925 0.295 -1.469 1.00 49.38 104 THR A N 1
ATOM 810 C CA . THR A 1 104 ? -23.585 -0.946 -1.046 1.00 49.38 104 THR A CA 1
ATOM 811 C C . THR A 1 104 ? -22.667 -2.182 -1.021 1.00 49.38 104 THR A C 1
ATOM 813 O O . THR A 1 104 ? -23.046 -3.210 -0.458 1.00 49.38 104 THR A O 1
ATOM 816 N N . LEU A 1 105 ? -21.459 -2.109 -1.589 1.00 48.44 105 LEU A N 1
ATOM 817 C CA . LEU A 1 105 ? -20.485 -3.201 -1.622 1.00 48.44 105 LEU A CA 1
ATOM 818 C C . LEU A 1 105 ? -19.480 -3.096 -0.469 1.00 48.44 105 LEU A C 1
ATOM 820 O O . LEU A 1 105 ? -19.196 -2.040 0.087 1.00 48.44 105 LEU A O 1
ATOM 824 N N . SER A 1 106 ? -18.910 -4.238 -0.089 1.00 58.12 106 SER A N 1
ATOM 825 C CA . SER A 1 106 ? -18.105 -4.381 1.132 1.00 58.12 106 SER A CA 1
ATOM 826 C C . SER A 1 106 ? -16.645 -3.892 1.028 1.00 58.12 106 SER A C 1
ATOM 828 O O . SER A 1 106 ? -15.804 -4.354 1.802 1.00 58.12 106 SER A O 1
ATOM 830 N N . CYS A 1 107 ? -16.308 -3.083 0.018 1.00 59.91 107 CYS A N 1
ATOM 831 C CA . CYS A 1 107 ? -14.971 -3.006 -0.580 1.00 59.91 107 CYS A CA 1
ATOM 832 C C . CYS A 1 107 ? -14.776 -1.705 -1.384 1.00 59.91 107 CYS A C 1
ATOM 834 O O . CYS A 1 107 ? -15.700 -1.270 -2.062 1.00 59.91 107 CYS A O 1
ATOM 836 N N . GLY A 1 108 ? -13.569 -1.132 -1.385 1.00 58.84 108 GLY A N 1
ATOM 837 C CA . GLY A 1 108 ? -13.076 -0.363 -2.534 1.00 58.84 108 GLY A CA 1
ATOM 838 C C . GLY A 1 108 ? -13.049 1.156 -2.479 1.00 58.84 108 GLY A C 1
ATOM 839 O O . GLY A 1 108 ? -12.542 1.737 -3.434 1.00 58.84 108 GLY A O 1
ATOM 840 N N . CYS A 1 109 ? -13.525 1.843 -1.438 1.00 59.12 109 CYS A N 1
ATOM 841 C CA . CYS A 1 109 ? -13.397 3.306 -1.438 1.00 59.12 109 CYS A CA 1
ATOM 842 C C . CYS A 1 109 ? -13.612 3.989 -0.091 1.00 59.12 109 CYS A C 1
ATOM 844 O O . CYS A 1 109 ? -14.348 3.525 0.782 1.00 59.12 109 CYS A O 1
ATOM 846 N N . GLY A 1 110 ? -12.960 5.148 0.013 1.00 56.91 110 GLY A N 1
ATOM 847 C CA . GLY A 1 110 ? -13.320 6.247 0.891 1.00 56.91 110 GLY A CA 1
ATOM 848 C C . GLY A 1 110 ? -14.666 6.887 0.585 1.00 56.91 110 GLY A C 1
ATOM 849 O O . GLY A 1 110 ? -15.333 6.545 -0.386 1.00 56.91 110 GLY A O 1
ATOM 850 N N . MET A 1 111 ? -15.095 7.825 1.432 1.00 51.34 111 MET A N 1
ATOM 851 C CA . MET A 1 111 ? -16.452 8.399 1.365 1.00 51.34 111 MET A CA 1
ATOM 852 C C . MET A 1 111 ? -16.720 9.288 0.130 1.00 51.34 111 MET A C 1
ATOM 854 O O . MET A 1 111 ? -17.879 9.638 -0.123 1.00 51.34 111 MET A O 1
ATOM 858 N N . SER A 1 112 ? -15.693 9.625 -0.654 1.00 54.19 112 SER A N 1
ATOM 859 C CA . SER A 1 112 ? -15.757 10.551 -1.792 1.00 54.19 112 SER A CA 1
ATOM 860 C C . SER A 1 112 ? -14.876 10.087 -2.953 1.00 54.19 112 SER A C 1
ATOM 862 O O . SER A 1 112 ? -13.770 9.603 -2.706 1.00 54.19 112 SER A O 1
ATOM 864 N N . ASP A 1 113 ? -15.334 10.301 -4.195 1.00 54.50 113 ASP A N 1
ATOM 865 C CA . ASP A 1 113 ? -14.469 10.249 -5.379 1.00 54.50 113 ASP A CA 1
ATOM 866 C C . ASP A 1 113 ? -13.247 11.128 -5.119 1.00 54.50 113 ASP A C 1
ATOM 868 O O . ASP A 1 113 ? -13.365 12.316 -4.803 1.00 54.50 113 ASP A O 1
ATOM 872 N N . VAL A 1 114 ? -12.068 10.517 -5.171 1.00 61.88 114 VAL A N 1
ATOM 873 C CA . VAL A 1 114 ? -10.818 11.219 -4.911 1.00 61.88 114 VAL A CA 1
ATOM 874 C C . VAL A 1 114 ? -10.410 11.899 -6.203 1.00 61.88 114 VAL A C 1
ATOM 876 O O . VAL A 1 114 ? -9.927 11.250 -7.129 1.00 61.88 114 VAL A O 1
ATOM 879 N N . ALA A 1 115 ? -10.620 13.209 -6.278 1.00 58.25 115 ALA A N 1
ATOM 880 C CA . ALA A 1 115 ? -9.965 14.002 -7.298 1.00 58.25 115 ALA A CA 1
ATOM 881 C C . ALA A 1 115 ? -8.471 14.076 -6.940 1.00 58.25 115 ALA A C 1
ATOM 883 O O . ALA A 1 115 ? -8.110 14.590 -5.882 1.00 58.25 115 ALA A O 1
ATOM 884 N N . LEU A 1 116 ? -7.618 13.521 -7.800 1.00 61.91 116 LEU A N 1
ATOM 885 C CA . LEU A 1 116 ? -6.179 13.781 -7.791 1.00 61.91 116 LEU A CA 1
ATOM 886 C C . LEU A 1 116 ? -6.014 15.125 -8.517 1.00 61.91 116 LEU A C 1
ATOM 888 O O . LEU A 1 116 ? -6.086 15.165 -9.743 1.00 61.91 116 LEU A O 1
ATOM 892 N N . VAL A 1 117 ? -5.999 16.240 -7.777 1.00 55.38 117 VAL A N 1
ATOM 893 C CA . VAL A 1 117 ? -6.230 17.587 -8.355 1.00 55.38 117 VAL A CA 1
ATOM 894 C C . VAL A 1 117 ? -4.938 18.241 -8.848 1.00 55.38 117 VAL A C 1
ATOM 896 O O . VAL A 1 117 ? -4.994 19.183 -9.637 1.00 55.38 117 VAL A O 1
ATOM 899 N N . SER A 1 118 ? -3.759 17.774 -8.437 1.00 52.03 118 SER A N 1
ATOM 900 C CA . SER A 1 118 ? -2.540 18.531 -8.716 1.00 52.03 118 SER A CA 1
ATOM 901 C C . SER A 1 118 ? -1.813 18.169 -10.020 1.00 52.03 118 SER A C 1
ATOM 903 O O . SER A 1 118 ? -1.066 17.186 -10.109 1.00 52.03 118 SER A O 1
ATOM 905 N N . SER A 1 119 ? -1.913 19.089 -10.985 1.00 43.41 119 SER A N 1
ATOM 906 C CA . SER A 1 119 ? -1.047 19.195 -12.167 1.00 43.41 119 SER A CA 1
ATOM 907 C C . SER A 1 119 ? 0.364 19.730 -11.863 1.00 43.41 119 SER A C 1
ATOM 909 O O . SER A 1 119 ? 1.152 19.909 -12.788 1.00 43.41 119 SER A O 1
ATOM 911 N N . ARG A 1 120 ? 0.720 20.034 -10.597 1.00 41.69 120 ARG A N 1
ATOM 912 C CA . ARG A 1 120 ? 2.011 20.682 -10.289 1.00 41.69 120 ARG A CA 1
ATOM 913 C C . ARG A 1 120 ? 2.466 20.593 -8.825 1.00 41.69 120 ARG A C 1
ATOM 915 O O . ARG A 1 120 ? 2.766 21.616 -8.213 1.00 41.69 120 ARG A O 1
ATOM 922 N N . ILE A 1 121 ? 2.523 19.396 -8.234 1.00 48.09 121 ILE A N 1
ATOM 923 C CA . ILE A 1 121 ? 3.226 19.219 -6.952 1.00 48.09 121 ILE A CA 1
ATOM 924 C C . ILE A 1 121 ? 4.210 18.051 -7.018 1.00 48.09 121 ILE A C 1
ATOM 926 O O . ILE A 1 121 ? 3.858 16.899 -7.272 1.00 48.09 121 ILE A O 1
ATOM 930 N N . VAL A 1 122 ? 5.448 18.430 -6.746 1.00 52.22 122 VAL A N 1
ATOM 931 C CA . VAL A 1 122 ? 6.634 17.635 -6.468 1.00 52.22 122 VAL A CA 1
ATOM 932 C C . VAL A 1 122 ? 6.447 16.847 -5.167 1.00 52.22 122 VAL A C 1
ATOM 934 O O . VAL A 1 122 ? 6.170 17.443 -4.129 1.00 52.22 122 VAL A O 1
ATOM 937 N N . GLY A 1 123 ? 6.599 15.521 -5.197 1.00 62.78 123 GLY A N 1
ATOM 938 C CA . GLY A 1 123 ? 6.480 14.659 -4.010 1.00 62.78 123 GLY A CA 1
ATOM 939 C C . GLY A 1 123 ? 5.055 14.215 -3.635 1.00 62.78 123 GLY A C 1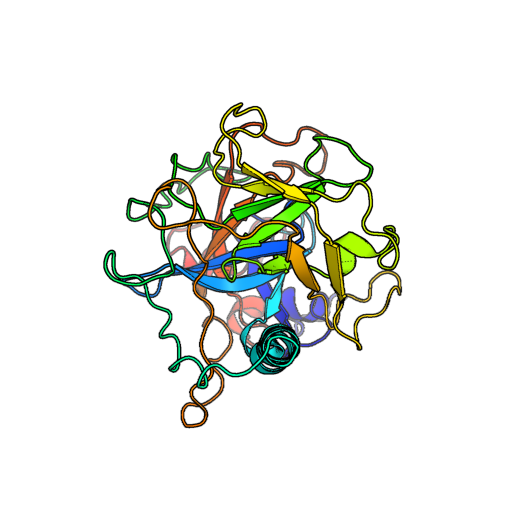
ATOM 940 O O . GLY A 1 123 ? 4.911 13.376 -2.754 1.00 62.78 123 GLY A O 1
ATOM 941 N N . GLY A 1 124 ? 4.008 14.696 -4.319 1.00 71.94 124 GLY A N 1
ATOM 942 C CA . GLY A 1 124 ? 2.604 14.334 -4.052 1.00 71.94 124 GLY A CA 1
ATOM 943 C C . GLY A 1 124 ? 1.797 15.433 -3.352 1.00 71.94 124 GLY A C 1
ATOM 944 O O . GLY A 1 124 ? 2.259 16.556 -3.190 1.00 71.94 124 GLY A O 1
ATOM 945 N N . GLU A 1 125 ? 0.556 15.137 -2.974 1.00 80.38 125 GLU A N 1
ATOM 946 C CA . GLU A 1 125 ? -0.351 16.066 -2.292 1.00 80.38 125 GLU A CA 1
ATOM 947 C C . GLU A 1 125 ? -0.943 15.447 -1.020 1.00 80.38 125 GLU A C 1
ATOM 949 O O . GLU A 1 125 ? -1.044 14.225 -0.887 1.00 80.38 125 GLU A O 1
ATOM 954 N N . ASN A 1 126 ? -1.383 16.294 -0.086 1.00 85.75 126 ASN A N 1
ATOM 955 C CA . ASN A 1 126 ? -2.102 15.827 1.096 1.00 85.75 126 ASN A CA 1
ATOM 956 C C . ASN A 1 126 ? -3.370 15.077 0.676 1.00 85.75 126 ASN A C 1
ATOM 958 O O . ASN A 1 126 ? -4.209 15.606 -0.055 1.00 85.75 126 ASN A O 1
ATOM 962 N N . ALA A 1 127 ? -3.542 13.872 1.208 1.00 85.25 127 ALA A N 1
ATOM 963 C CA . ALA A 1 127 ? -4.767 13.122 1.044 1.00 85.25 127 ALA A CA 1
ATOM 964 C C . ALA A 1 127 ? -5.937 13.817 1.749 1.00 85.25 127 ALA A C 1
ATOM 966 O O . ALA A 1 127 ? -5.800 14.468 2.791 1.00 85.25 127 ALA A O 1
ATOM 967 N N . ILE A 1 128 ? -7.125 13.626 1.191 1.00 82.62 128 ILE A N 1
ATOM 968 C CA . ILE A 1 128 ? -8.368 14.098 1.794 1.00 82.62 128 ILE A CA 1
ATOM 969 C C . ILE A 1 128 ? -8.773 13.127 2.908 1.00 82.62 128 ILE A C 1
ATOM 971 O O . ILE A 1 128 ? -8.615 11.911 2.803 1.00 82.62 128 ILE A O 1
ATOM 975 N N . LYS A 1 129 ? -9.323 13.643 4.010 1.00 82.38 129 LYS A N 1
ATOM 976 C CA . LYS A 1 129 ? -9.794 12.789 5.107 1.00 82.38 129 LYS A CA 1
ATOM 977 C C . LYS A 1 129 ? -10.767 11.728 4.583 1.00 82.38 129 LYS A C 1
ATOM 979 O O . LYS A 1 129 ? -11.742 12.055 3.914 1.00 82.38 129 LYS A O 1
ATOM 984 N N . ASN A 1 130 ? -10.528 10.470 4.955 1.00 79.50 130 ASN A N 1
ATOM 985 C CA . ASN A 1 130 ? -11.350 9.316 4.585 1.00 79.50 130 ASN A CA 1
ATOM 986 C C . ASN A 1 130 ? -11.435 9.038 3.074 1.00 79.50 130 ASN A C 1
ATOM 988 O O . ASN A 1 130 ? -12.358 8.341 2.664 1.00 79.50 130 ASN A O 1
ATOM 992 N N . SER A 1 131 ? -10.491 9.525 2.258 1.00 81.88 131 SER A N 1
ATOM 993 C CA . SER A 1 131 ? -10.356 9.142 0.842 1.00 81.88 131 SER A CA 1
ATOM 994 C C . SER A 1 131 ? -9.790 7.727 0.672 1.00 81.88 131 SER A C 1
ATOM 996 O O . SER A 1 131 ? -10.200 6.987 -0.218 1.00 81.88 131 SER A O 1
ATOM 998 N N . TRP A 1 132 ? -8.903 7.327 1.587 1.00 89.38 132 TRP A N 1
ATOM 999 C CA . TRP A 1 132 ? -8.123 6.090 1.523 1.00 89.38 132 TRP A CA 1
ATOM 1000 C C . TRP A 1 132 ? -8.271 5.208 2.782 1.00 89.38 132 TRP A C 1
ATOM 1002 O O . TRP A 1 132 ? -7.267 4.823 3.376 1.00 89.38 132 TRP A O 1
ATOM 1012 N N . PRO A 1 133 ? -9.489 4.853 3.240 1.00 90.06 133 PRO A N 1
ATOM 1013 C CA . PRO A 1 133 ? -9.683 4.189 4.536 1.00 90.06 133 PRO A CA 1
ATOM 1014 C C . PRO A 1 133 ? -9.217 2.726 4.589 1.00 90.06 133 PRO A C 1
ATOM 1016 O O . PRO A 1 133 ? -9.290 2.090 5.637 1.00 90.06 133 PRO A O 1
ATOM 1019 N N . MET A 1 134 ? -8.741 2.166 3.479 1.00 92.31 134 MET A N 1
ATOM 1020 C CA . MET A 1 134 ? -8.117 0.844 3.456 1.00 92.31 134 MET A CA 1
ATOM 1021 C C . MET A 1 134 ? -6.622 0.871 3.781 1.00 92.31 134 MET A C 1
ATOM 1023 O O . MET A 1 134 ? -6.047 -0.200 3.951 1.00 92.31 134 MET A O 1
ATOM 1027 N N . ILE A 1 135 ? -5.971 2.038 3.838 1.00 93.88 135 ILE A N 1
ATOM 1028 C CA . ILE A 1 135 ? -4.529 2.107 4.092 1.00 93.88 135 ILE A CA 1
ATOM 1029 C C . ILE A 1 135 ? -4.212 1.892 5.572 1.00 93.88 135 ILE A C 1
ATOM 1031 O O . ILE A 1 135 ? -4.945 2.339 6.458 1.00 93.88 135 ILE A O 1
ATOM 1035 N N . VAL A 1 136 ? -3.092 1.223 5.841 1.00 97.69 136 VAL A N 1
ATOM 1036 C CA . VAL A 1 136 ? -2.550 1.068 7.192 1.00 97.69 136 VAL A CA 1
ATOM 1037 C C . VAL A 1 136 ? -1.084 1.472 7.256 1.00 97.69 136 VAL A C 1
ATOM 1039 O O . VAL A 1 136 ? -0.346 1.378 6.277 1.00 97.69 136 VAL A O 1
ATOM 1042 N N . SER A 1 137 ? -0.661 1.892 8.442 1.00 97.94 137 SER A N 1
ATOM 1043 C CA . SER A 1 137 ? 0.737 2.103 8.802 1.00 97.94 137 SER A CA 1
ATOM 1044 C C . SER A 1 137 ? 1.241 0.887 9.574 1.00 97.94 137 SER A C 1
ATOM 1046 O O . SER A 1 137 ? 0.693 0.558 10.626 1.00 97.94 137 SER A O 1
ATOM 1048 N N . LEU A 1 138 ? 2.271 0.219 9.054 1.00 97.75 138 LEU A N 1
ATOM 1049 C CA . LEU A 1 138 ? 3.005 -0.829 9.755 1.00 97.75 138 LEU A CA 1
ATOM 1050 C C . LEU A 1 138 ? 4.064 -0.207 10.658 1.00 97.75 138 LEU A C 1
ATOM 1052 O O . LEU A 1 138 ? 4.816 0.686 10.249 1.00 97.75 138 LEU A O 1
ATOM 1056 N N . ARG A 1 139 ? 4.126 -0.715 11.886 1.00 96.69 139 ARG A N 1
ATOM 1057 C CA . ARG A 1 139 ? 5.003 -0.237 12.949 1.00 96.69 139 ARG A CA 1
ATOM 1058 C C . ARG A 1 139 ? 5.738 -1.415 13.564 1.00 96.69 139 ARG A C 1
ATOM 1060 O O . ARG A 1 139 ? 5.121 -2.430 13.884 1.00 96.69 139 ARG A O 1
ATOM 1067 N N . PHE A 1 140 ? 7.044 -1.266 13.744 1.00 95.25 140 PHE A N 1
ATOM 1068 C CA . PHE A 1 140 ? 7.913 -2.323 14.256 1.00 95.25 140 PHE A CA 1
ATOM 1069 C C . PHE A 1 140 ? 8.527 -1.954 15.609 1.00 95.25 140 PHE A C 1
ATOM 1071 O O . PHE A 1 140 ? 8.544 -0.786 16.016 1.00 95.25 140 PHE A O 1
ATOM 1078 N N . ASN A 1 141 ? 9.080 -2.966 16.283 1.00 92.38 141 ASN A N 1
ATOM 1079 C CA . ASN A 1 141 ? 9.881 -2.839 17.504 1.00 92.38 141 ASN A CA 1
ATOM 1080 C C . ASN A 1 141 ? 9.166 -2.123 18.664 1.00 92.38 141 ASN A C 1
ATOM 1082 O O . ASN A 1 141 ? 9.804 -1.444 19.464 1.00 92.38 141 ASN A O 1
ATOM 1086 N N . GLY A 1 142 ? 7.837 -2.231 18.738 1.00 91.94 142 GLY A N 1
ATOM 1087 C CA . GLY A 1 142 ? 7.025 -1.592 19.777 1.00 91.94 142 GLY A CA 1
ATOM 1088 C C . GLY A 1 142 ? 6.981 -0.063 19.683 1.00 91.94 142 GLY A C 1
ATOM 1089 O O . GLY A 1 142 ? 6.604 0.599 20.647 1.00 91.94 142 GLY A O 1
ATOM 1090 N N . THR A 1 143 ? 7.384 0.511 18.547 1.00 92.25 143 THR A N 1
ATOM 1091 C CA . THR A 1 143 ? 7.358 1.961 18.321 1.00 92.25 143 THR A CA 1
ATOM 1092 C C . THR A 1 143 ? 6.044 2.397 17.675 1.00 92.25 143 THR A C 1
ATOM 1094 O O . THR A 1 143 ? 5.373 1.611 17.013 1.00 92.25 143 THR A O 1
ATOM 1097 N N . ASN A 1 144 ? 5.699 3.682 17.798 1.00 91.56 144 ASN A N 1
ATOM 1098 C CA . ASN A 1 144 ? 4.598 4.284 17.033 1.00 91.56 144 ASN A CA 1
ATOM 1099 C C . ASN A 1 144 ? 5.049 4.838 15.669 1.00 91.56 144 ASN A C 1
ATOM 1101 O O . ASN A 1 144 ? 4.279 5.504 14.972 1.00 91.56 144 ASN A O 1
ATOM 1105 N N . ASN A 1 145 ? 6.298 4.570 15.281 1.00 92.62 145 ASN A N 1
ATOM 1106 C CA . ASN A 1 145 ? 6.893 5.118 14.073 1.00 92.62 145 ASN A CA 1
ATOM 1107 C C . ASN A 1 145 ? 6.433 4.332 12.849 1.00 92.62 145 ASN A C 1
ATOM 1109 O O . ASN A 1 145 ? 6.531 3.105 12.795 1.00 92.62 145 ASN A O 1
ATOM 1113 N N . HIS A 1 146 ? 5.962 5.067 11.846 1.00 94.31 146 HIS A N 1
ATOM 1114 C CA . HIS A 1 146 ? 5.660 4.498 10.542 1.00 94.31 146 HIS A CA 1
ATOM 1115 C C . HIS A 1 146 ? 6.929 3.897 9.930 1.00 94.31 146 HIS A C 1
ATOM 1117 O O . HIS A 1 146 ? 7.967 4.557 9.888 1.00 94.31 146 HIS A O 1
ATOM 1123 N N . SER A 1 147 ? 6.841 2.640 9.502 1.00 94.44 147 SER A N 1
ATOM 1124 C CA . SE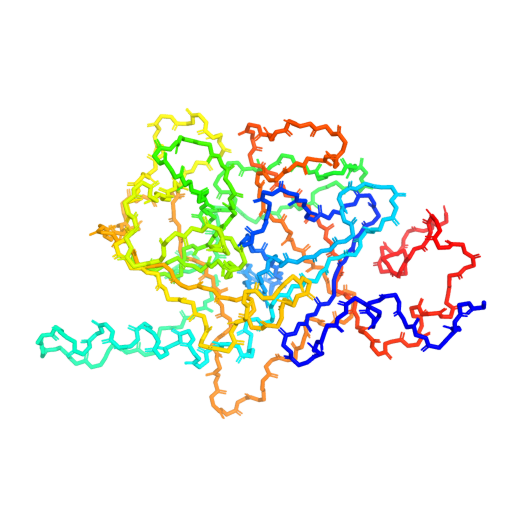R A 1 147 ? 7.963 1.901 8.916 1.00 94.44 147 SER A CA 1
ATOM 1125 C C . SER A 1 147 ? 7.671 1.442 7.487 1.00 94.44 147 SER A C 1
ATOM 1127 O O . SER A 1 147 ? 8.530 1.572 6.621 1.00 94.44 147 SER A O 1
ATOM 1129 N N . CYS A 1 148 ? 6.464 0.930 7.253 1.00 96.38 148 CYS A N 1
ATOM 1130 C CA . CYS A 1 148 ? 5.963 0.522 5.943 1.00 96.38 148 CYS A CA 1
ATOM 1131 C C . CYS A 1 148 ? 4.465 0.827 5.832 1.00 96.38 148 CYS A C 1
ATOM 1133 O O . CYS A 1 148 ? 3.768 0.982 6.840 1.00 96.38 148 CYS A O 1
ATOM 1135 N N . GLY A 1 149 ? 3.956 0.868 4.608 1.00 97.19 149 GLY A N 1
ATOM 1136 C CA . GLY A 1 149 ? 2.536 0.856 4.299 1.00 97.19 149 GLY A CA 1
ATOM 1137 C C . GLY A 1 149 ? 1.941 -0.553 4.258 1.00 97.19 149 GLY A C 1
ATOM 1138 O O . GLY A 1 149 ? 2.624 -1.580 4.298 1.00 97.19 149 GLY A O 1
ATOM 1139 N N . GLY A 1 150 ? 0.621 -0.596 4.159 1.00 97.69 150 GLY A N 1
ATOM 1140 C CA . GLY A 1 150 ? -0.146 -1.811 3.935 1.00 97.69 150 GLY A CA 1
ATOM 1141 C C . GLY A 1 150 ? -1.590 -1.482 3.588 1.00 97.69 150 GLY A C 1
ATOM 1142 O O . GLY A 1 150 ? -2.003 -0.321 3.609 1.00 97.69 150 GLY A O 1
ATOM 1143 N N . THR A 1 151 ? -2.380 -2.514 3.316 1.00 96.06 151 THR A N 1
ATOM 1144 C CA . THR A 1 151 ? -3.806 -2.374 3.001 1.00 96.06 151 THR A CA 1
ATOM 1145 C C . THR A 1 151 ? -4.671 -3.418 3.681 1.00 96.06 151 THR A C 1
ATOM 1147 O O . THR A 1 151 ? -4.313 -4.588 3.758 1.00 96.06 151 THR A O 1
ATOM 1150 N N . ILE A 1 152 ? -5.839 -3.002 4.164 1.00 95.44 152 ILE A N 1
ATOM 1151 C CA . ILE A 1 152 ? -6.840 -3.888 4.756 1.00 95.44 152 ILE A CA 1
ATOM 1152 C C . ILE A 1 152 ? -7.458 -4.734 3.644 1.00 95.44 152 ILE A C 1
ATOM 1154 O O . ILE A 1 152 ? -8.211 -4.224 2.819 1.00 95.44 152 ILE A O 1
ATOM 1158 N N . LEU A 1 153 ? -7.177 -6.034 3.637 1.00 91.88 153 LEU A N 1
ATOM 1159 C CA . LEU A 1 153 ? -7.710 -6.972 2.650 1.00 91.88 153 LEU A CA 1
ATOM 1160 C C . LEU A 1 153 ? -8.999 -7.652 3.131 1.00 91.88 153 LEU A C 1
ATOM 1162 O O . LEU A 1 153 ? -9.896 -7.966 2.349 1.00 91.88 153 LEU A O 1
ATOM 1166 N N . SER A 1 154 ? -9.122 -7.877 4.438 1.00 89.50 154 SER A N 1
ATOM 1167 C CA . SER A 1 154 ? -10.327 -8.446 5.046 1.00 89.50 154 SER A CA 1
ATOM 1168 C C . SER A 1 154 ? -10.500 -7.970 6.490 1.00 89.50 154 SER A C 1
ATOM 1170 O O . SER A 1 154 ? -9.823 -7.049 6.931 1.00 89.50 154 SER A O 1
ATOM 1172 N N . ASN A 1 155 ? -11.411 -8.589 7.248 1.00 91.94 155 ASN A N 1
ATOM 1173 C CA . ASN A 1 155 ? -11.572 -8.288 8.670 1.00 91.94 155 ASN A CA 1
ATOM 1174 C C . ASN A 1 155 ? -10.301 -8.560 9.481 1.00 91.94 155 ASN A C 1
ATOM 1176 O O . ASN A 1 155 ? -10.100 -7.863 10.464 1.00 91.94 155 ASN A O 1
ATOM 1180 N N . SER A 1 156 ? -9.460 -9.515 9.073 1.00 95.56 156 SER A N 1
ATOM 1181 C CA . SER A 1 156 ? -8.283 -9.918 9.857 1.00 95.56 156 SER A CA 1
ATOM 1182 C C . SER A 1 156 ? -6.983 -9.975 9.061 1.00 95.56 156 SER A C 1
ATOM 1184 O O . SER A 1 156 ? -5.978 -10.412 9.604 1.00 95.56 156 SER A O 1
ATOM 1186 N N . TYR A 1 157 ? -6.985 -9.569 7.788 1.00 96.56 157 TYR A N 1
ATOM 1187 C CA . TYR A 1 157 ? -5.798 -9.662 6.939 1.00 96.56 157 TYR A CA 1
ATOM 1188 C C . TYR A 1 157 ? -5.378 -8.312 6.386 1.00 96.56 157 TYR A C 1
ATOM 1190 O O . TYR A 1 157 ? -6.203 -7.583 5.829 1.00 96.56 157 TYR A O 1
ATOM 1198 N N . ILE A 1 158 ? -4.081 -8.039 6.496 1.00 98.06 158 ILE A N 1
ATOM 1199 C CA . ILE A 1 158 ? -3.398 -6.899 5.893 1.00 98.06 158 ILE A CA 1
ATOM 1200 C C . ILE A 1 158 ? -2.483 -7.405 4.780 1.00 98.06 158 ILE A C 1
ATOM 1202 O O . ILE A 1 158 ? -1.751 -8.370 4.974 1.00 98.06 158 ILE A O 1
ATOM 1206 N N . LEU A 1 159 ? -2.507 -6.735 3.637 1.00 97.75 159 LEU A N 1
ATOM 1207 C CA . LEU A 1 159 ? -1.618 -6.952 2.503 1.00 97.75 159 LEU A CA 1
ATOM 1208 C C . LEU A 1 159 ? -0.480 -5.926 2.526 1.00 97.75 159 LEU A C 1
ATOM 1210 O O . LEU A 1 159 ? -0.726 -4.739 2.741 1.00 97.75 159 LEU A O 1
ATOM 1214 N N . THR A 1 160 ? 0.755 -6.381 2.320 1.00 98.38 160 THR A N 1
ATOM 1215 C CA . THR A 1 160 ? 1.962 -5.539 2.327 1.00 98.38 160 THR A CA 1
ATOM 1216 C C . THR A 1 160 ? 3.107 -6.214 1.553 1.00 98.38 160 THR A C 1
ATOM 1218 O O . THR A 1 160 ? 2.917 -7.261 0.932 1.00 98.38 160 THR A O 1
ATOM 1221 N N . ALA A 1 161 ? 4.300 -5.623 1.571 1.00 97.81 161 ALA A N 1
ATOM 1222 C CA . ALA A 1 161 ? 5.502 -6.154 0.939 1.00 97.81 161 ALA A CA 1
ATOM 1223 C C . ALA A 1 161 ? 6.279 -7.078 1.894 1.00 97.81 161 ALA A C 1
ATOM 1225 O O . ALA A 1 161 ? 6.348 -6.838 3.102 1.00 97.81 161 ALA A O 1
ATOM 1226 N N . ALA A 1 162 ? 6.907 -8.122 1.353 1.00 97.69 162 ALA A N 1
ATOM 1227 C CA . ALA A 1 162 ? 7.740 -9.039 2.128 1.00 97.69 162 ALA A CA 1
ATOM 1228 C C . ALA A 1 162 ? 9.043 -8.386 2.599 1.00 97.69 162 ALA A C 1
ATOM 1230 O O . ALA A 1 162 ? 9.503 -8.644 3.713 1.00 97.69 162 ALA A O 1
ATOM 1231 N N . HIS A 1 163 ? 9.621 -7.486 1.800 1.00 95.38 163 HIS A N 1
ATOM 1232 C CA . HIS A 1 163 ? 10.894 -6.850 2.116 1.00 95.38 163 HIS A CA 1
ATOM 1233 C C . HIS A 1 163 ? 10.839 -5.978 3.378 1.00 95.38 163 HIS A C 1
ATOM 1235 O O . HIS A 1 163 ? 11.879 -5.778 4.011 1.00 95.38 163 HIS A O 1
ATOM 1241 N N . CYS A 1 164 ? 9.647 -5.526 3.790 1.00 95.94 164 CYS A N 1
ATOM 1242 C CA . CYS A 1 164 ? 9.427 -4.848 5.071 1.00 95.94 164 CYS A CA 1
ATOM 1243 C C . CYS A 1 164 ? 9.861 -5.706 6.274 1.00 95.94 164 CYS A C 1
ATOM 1245 O O . CYS A 1 164 ? 10.191 -5.163 7.326 1.00 95.94 164 CYS A O 1
ATOM 1247 N N . PHE A 1 165 ? 9.922 -7.033 6.111 1.00 95.19 165 PHE A N 1
ATOM 1248 C CA . PHE A 1 165 ? 10.257 -7.995 7.161 1.00 95.19 165 PHE A CA 1
ATOM 1249 C C . PHE A 1 165 ? 11.667 -8.592 7.046 1.00 95.19 165 PHE A C 1
ATOM 1251 O O . PHE A 1 165 ? 12.042 -9.393 7.893 1.00 95.19 165 PHE A O 1
ATOM 1258 N N . ARG A 1 166 ? 12.506 -8.176 6.081 1.00 91.19 166 ARG A N 1
ATOM 1259 C CA . ARG A 1 166 ? 13.883 -8.711 5.905 1.00 91.19 166 ARG A CA 1
ATOM 1260 C C . ARG A 1 166 ? 14.752 -8.656 7.168 1.00 91.19 166 ARG A C 1
ATOM 1262 O O . ARG A 1 166 ? 15.691 -9.432 7.306 1.00 91.19 166 ARG A O 1
ATOM 1269 N N . ARG A 1 167 ? 14.487 -7.695 8.058 1.00 88.25 167 ARG A N 1
ATOM 1270 C CA . ARG A 1 167 ? 15.228 -7.473 9.315 1.00 88.25 167 ARG A CA 1
ATOM 1271 C C . ARG A 1 167 ? 14.358 -7.654 10.559 1.00 88.25 167 ARG A C 1
ATOM 1273 O O . ARG A 1 167 ? 14.736 -7.198 11.633 1.00 88.25 167 ARG A O 1
ATOM 1280 N N . ILE A 1 168 ? 13.188 -8.266 10.404 1.00 89.00 168 ILE A N 1
ATOM 1281 C CA . ILE A 1 168 ? 12.210 -8.473 11.467 1.00 89.00 168 ILE A CA 1
ATOM 1282 C C . ILE A 1 168 ? 12.055 -9.979 11.674 1.00 89.00 168 ILE A C 1
ATOM 1284 O O . ILE A 1 168 ? 11.937 -10.730 10.709 1.00 89.00 168 ILE A O 1
ATOM 1288 N N . SER A 1 169 ? 12.065 -10.427 12.931 1.00 87.56 169 SER A N 1
ATOM 1289 C CA . SER A 1 169 ? 11.754 -11.824 13.245 1.00 87.56 169 SER A CA 1
ATOM 1290 C C . SER A 1 169 ? 10.293 -12.102 12.902 1.00 87.56 169 SER A C 1
ATOM 1292 O O . SER A 1 169 ? 9.405 -11.440 13.436 1.00 87.56 169 SER A O 1
ATOM 1294 N N . ILE A 1 170 ? 10.041 -13.064 12.013 1.00 87.75 170 ILE A N 1
ATOM 1295 C CA . ILE A 1 170 ? 8.673 -13.424 11.614 1.00 87.75 170 ILE A CA 1
ATOM 1296 C C . ILE A 1 170 ? 8.042 -14.484 12.524 1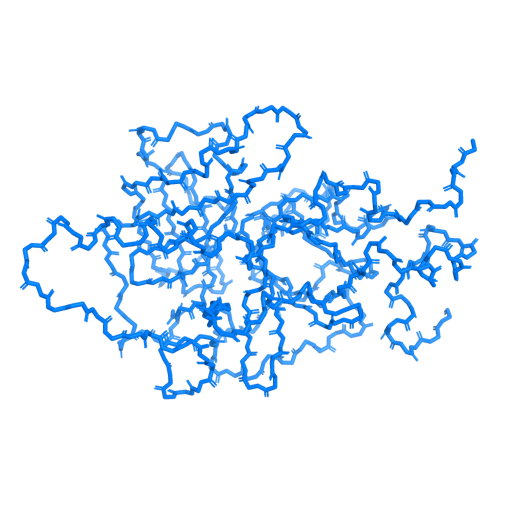.00 87.75 170 ILE A C 1
ATOM 1298 O O . ILE A 1 170 ? 6.818 -14.548 12.613 1.00 87.75 170 ILE A O 1
ATOM 1302 N N . ASP A 1 171 ? 8.864 -15.265 13.232 1.00 89.12 171 ASP A N 1
ATOM 1303 C CA . ASP A 1 171 ? 8.415 -16.302 14.174 1.00 89.12 171 ASP A CA 1
ATOM 1304 C C . ASP A 1 171 ? 7.942 -15.716 15.515 1.00 89.12 171 ASP A C 1
ATOM 1306 O O . ASP A 1 171 ? 7.234 -16.372 16.279 1.00 89.12 171 ASP A O 1
ATOM 1310 N N . ASP A 1 172 ? 8.324 -14.470 15.804 1.00 89.88 172 ASP A N 1
ATOM 1311 C CA . ASP A 1 172 ? 7.945 -13.740 17.011 1.00 89.88 172 ASP A CA 1
ATOM 1312 C C . ASP A 1 172 ? 7.477 -12.322 16.642 1.00 89.88 172 ASP A C 1
ATOM 1314 O O . ASP A 1 172 ? 8.280 -11.385 16.650 1.00 89.88 172 ASP A O 1
ATOM 1318 N N . PRO A 1 173 ? 6.184 -12.133 16.314 1.00 92.12 173 PRO A N 1
ATOM 1319 C CA . PRO A 1 173 ? 5.656 -10.851 15.850 1.00 92.12 173 PRO A CA 1
ATOM 1320 C C . PRO A 1 173 ? 5.451 -9.828 16.984 1.00 92.12 173 PRO A C 1
ATOM 1322 O O . PRO A 1 173 ? 4.788 -8.803 16.795 1.00 92.12 173 PRO A O 1
ATOM 1325 N N . ARG A 1 174 ? 6.003 -10.068 18.184 1.00 92.56 174 ARG A N 1
ATOM 1326 C CA . ARG A 1 174 ? 5.915 -9.123 19.303 1.00 92.56 174 ARG A CA 1
ATOM 1327 C C . ARG A 1 174 ? 6.480 -7.759 18.910 1.00 92.56 174 ARG A C 1
ATOM 1329 O O . ARG A 1 174 ? 7.567 -7.635 18.355 1.00 92.56 174 ARG A O 1
ATOM 1336 N N . GLY A 1 175 ? 5.733 -6.709 19.246 1.00 93.25 175 GLY A N 1
ATOM 1337 C CA . GLY A 1 175 ? 6.102 -5.332 18.916 1.00 93.25 175 GLY A CA 1
ATOM 1338 C C . GLY A 1 175 ? 5.796 -4.928 17.471 1.00 93.25 175 GLY A C 1
ATOM 1339 O O . GLY A 1 175 ? 6.170 -3.823 17.077 1.00 93.25 175 GLY A O 1
ATOM 1340 N N . ILE A 1 176 ? 5.113 -5.774 16.696 1.00 97.50 176 ILE A N 1
ATOM 1341 C CA . ILE A 1 176 ? 4.586 -5.413 15.382 1.00 97.50 176 ILE A CA 1
ATOM 1342 C C . ILE A 1 176 ? 3.118 -5.030 15.531 1.00 97.50 176 ILE A C 1
ATOM 1344 O O . ILE A 1 176 ? 2.286 -5.821 15.979 1.00 97.50 176 ILE A O 1
ATOM 1348 N N . THR A 1 177 ? 2.795 -3.804 15.133 1.00 98.06 177 THR A N 1
ATOM 1349 C CA . THR A 1 177 ? 1.419 -3.306 15.129 1.00 98.06 177 THR A CA 1
ATOM 1350 C C . THR A 1 177 ? 1.071 -2.697 13.785 1.00 98.06 177 THR A C 1
ATOM 1352 O O . THR A 1 177 ? 1.940 -2.256 13.028 1.00 98.06 177 THR A O 1
ATOM 1355 N N . ILE A 1 178 ? -0.224 -2.666 13.494 1.00 98.06 178 ILE A N 1
ATOM 1356 C CA . ILE A 1 178 ? -0.779 -1.862 12.412 1.00 98.06 178 ILE A CA 1
ATOM 1357 C C . ILE A 1 178 ? -1.599 -0.729 13.012 1.00 98.06 178 ILE A C 1
ATOM 1359 O O . ILE A 1 178 ? -2.198 -0.887 14.078 1.00 98.06 178 ILE A O 1
ATOM 1363 N N . ALA A 1 179 ? -1.631 0.407 12.324 1.00 97.88 179 ALA A N 1
ATOM 1364 C CA . ALA A 1 179 ? -2.513 1.523 12.632 1.00 97.88 179 ALA A CA 1
ATOM 1365 C C . ALA A 1 179 ? -3.353 1.882 11.407 1.00 97.88 179 ALA A C 1
ATOM 1367 O O . ALA A 1 179 ? -2.813 2.075 10.317 1.00 97.88 179 ALA A O 1
ATOM 1368 N N . ALA A 1 180 ? -4.667 1.953 11.593 1.00 96.56 180 ALA A N 1
ATOM 1369 C CA . ALA A 1 180 ? -5.650 2.178 10.540 1.00 96.56 180 ALA A CA 1
ATOM 1370 C C . ALA A 1 180 ? -6.620 3.313 10.900 1.00 96.56 180 ALA A C 1
ATOM 1372 O O . ALA A 1 180 ? -6.733 3.709 12.061 1.00 96.56 180 ALA A O 1
ATOM 1373 N N . GLY A 1 181 ? -7.362 3.798 9.903 1.00 93.44 181 GLY A N 1
ATOM 1374 C CA . GLY A 1 181 ? -8.441 4.771 10.099 1.00 93.44 181 GLY A CA 1
ATOM 1375 C C . GLY A 1 181 ? -7.981 6.171 10.494 1.00 93.44 181 GLY A C 1
ATOM 1376 O O . GLY A 1 181 ? -8.717 6.885 11.171 1.00 93.44 181 GLY A O 1
ATOM 1377 N N . MET A 1 182 ? -6.770 6.549 10.082 1.00 93.31 182 MET A N 1
ATOM 1378 C CA . MET A 1 182 ? -6.140 7.821 10.418 1.00 93.31 182 MET A CA 1
ATOM 1379 C C . MET A 1 182 ? -5.699 8.565 9.156 1.00 93.31 182 MET A C 1
ATOM 1381 O O . MET A 1 182 ? -5.178 7.955 8.225 1.00 93.31 182 MET A O 1
ATOM 1385 N N . LEU A 1 183 ? -5.895 9.886 9.143 1.00 90.50 183 LEU A N 1
ATOM 1386 C CA . LEU A 1 183 ? -5.266 10.781 8.162 1.00 90.50 183 LEU A CA 1
ATOM 1387 C C . LEU A 1 183 ? -3.905 11.263 8.682 1.00 90.50 183 LEU A C 1
ATOM 1389 O O . LEU A 1 183 ? -2.913 11.236 7.959 1.00 90.50 183 LEU A O 1
ATOM 1393 N N . ASN A 1 184 ? -3.875 11.669 9.953 1.00 94.00 184 ASN A N 1
ATOM 1394 C CA . ASN A 1 184 ? -2.674 12.113 10.650 1.00 94.00 184 ASN A CA 1
ATOM 1395 C C . ASN A 1 184 ? -2.073 10.944 11.430 1.00 94.00 184 ASN A C 1
ATOM 1397 O O . ASN A 1 184 ? -2.804 10.230 12.117 1.00 94.00 184 ASN A O 1
ATOM 1401 N N . ARG A 1 185 ? -0.753 10.753 11.388 1.00 92.94 185 ARG A N 1
ATOM 1402 C CA . ARG A 1 185 ? -0.096 9.667 12.145 1.00 92.94 185 ARG A CA 1
ATOM 1403 C C . ARG A 1 185 ? -0.273 9.796 13.663 1.00 92.94 185 ARG A C 1
ATOM 1405 O O . ARG A 1 185 ? -0.215 8.788 14.367 1.00 92.94 185 ARG A O 1
ATOM 1412 N N . SER A 1 186 ? -0.481 11.015 14.150 1.00 92.81 186 SER A N 1
ATOM 1413 C CA . SER A 1 186 ? -0.752 11.368 15.545 1.00 92.81 186 SER A CA 1
ATOM 1414 C C . SER A 1 186 ? -2.233 11.308 15.936 1.00 92.81 186 SER A C 1
ATOM 1416 O O . SER A 1 186 ? -2.553 11.620 17.082 1.00 92.81 186 SER A O 1
ATOM 1418 N N . ASP A 1 187 ? -3.141 10.909 15.032 1.00 93.81 187 ASP A N 1
ATOM 1419 C CA . ASP A 1 187 ? -4.577 10.844 15.327 1.00 93.81 187 ASP A CA 1
ATOM 1420 C C . ASP A 1 187 ? -4.838 9.940 16.552 1.00 93.81 187 ASP A C 1
ATOM 1422 O O . ASP A 1 187 ? -4.508 8.747 16.523 1.00 93.81 187 ASP A O 1
ATOM 1426 N N . PRO A 1 188 ? -5.417 10.470 17.648 1.00 91.62 188 PRO A N 1
ATOM 1427 C CA . PRO A 1 188 ? -5.684 9.679 18.845 1.00 91.62 188 PRO A CA 1
ATOM 1428 C C . PRO A 1 188 ? -6.801 8.645 18.638 1.00 91.62 188 PRO A C 1
ATOM 1430 O O . PRO A 1 188 ? -6.927 7.729 19.446 1.00 91.62 188 PRO A O 1
ATOM 1433 N N . LEU A 1 189 ? -7.605 8.771 17.576 1.00 91.44 189 LEU A N 1
ATOM 1434 C CA . LEU A 1 189 ? -8.701 7.858 17.235 1.00 91.44 189 LEU A CA 1
ATOM 1435 C C . LEU A 1 189 ? -8.283 6.759 16.247 1.00 91.44 189 LEU A C 1
ATOM 1437 O O . LEU A 1 189 ? -9.134 6.013 15.756 1.00 91.44 189 LEU A O 1
ATOM 1441 N N . GLN A 1 190 ? -6.985 6.646 15.957 1.00 94.88 190 GLN A N 1
ATOM 1442 C CA . GLN A 1 190 ? -6.441 5.556 15.156 1.00 94.88 190 GLN A CA 1
ATOM 1443 C C . GLN A 1 190 ? -6.793 4.181 15.743 1.00 94.88 190 GLN A C 1
ATOM 1445 O O . GLN A 1 190 ? -6.807 3.963 16.957 1.00 94.88 190 GLN A O 1
ATOM 1450 N N . ILE A 1 191 ? -7.026 3.217 14.861 1.00 96.19 191 ILE A N 1
ATOM 1451 C CA . ILE A 1 191 ? -7.310 1.835 15.236 1.00 96.19 191 ILE A CA 1
ATOM 1452 C C . ILE A 1 191 ? -5.998 1.066 15.219 1.00 96.19 191 ILE A C 1
ATOM 1454 O O . ILE A 1 191 ? -5.439 0.824 14.151 1.00 96.19 191 ILE A O 1
ATOM 1458 N N . ILE A 1 192 ? -5.528 0.664 16.397 1.00 97.50 192 ILE A N 1
ATOM 1459 C CA . ILE A 1 192 ? -4.308 -0.133 16.543 1.00 97.50 192 ILE A CA 1
ATOM 1460 C C . ILE A 1 192 ? -4.675 -1.609 16.693 1.00 97.50 192 ILE A C 1
ATOM 1462 O O . ILE A 1 192 ? -5.628 -1.957 17.400 1.00 97.50 192 ILE A O 1
ATOM 1466 N N . ARG A 1 193 ? -3.929 -2.478 16.008 1.00 97.88 193 ARG A N 1
ATOM 1467 C CA . ARG A 1 193 ? -4.028 -3.939 16.123 1.00 97.88 193 ARG A CA 1
ATOM 1468 C C . ARG A 1 193 ? -2.644 -4.556 16.188 1.00 97.88 193 ARG A C 1
ATOM 1470 O O . ARG A 1 193 ? -1.733 -4.061 15.521 1.00 97.88 193 ARG A O 1
ATOM 1477 N N . ASN A 1 194 ? -2.493 -5.621 16.969 1.00 98.12 194 ASN A N 1
ATOM 1478 C CA . ASN A 1 194 ? -1.249 -6.378 16.969 1.00 98.12 194 ASN A CA 1
ATOM 1479 C C . ASN A 1 194 ? -1.259 -7.353 15.799 1.00 98.12 194 ASN A C 1
ATOM 1481 O O . ASN A 1 194 ? -2.310 -7.859 15.403 1.00 98.12 194 ASN A O 1
ATOM 1485 N N . VAL A 1 195 ? -0.079 -7.624 15.258 1.00 98.00 195 VAL A N 1
ATOM 1486 C CA . VAL A 1 195 ? 0.110 -8.713 14.303 1.00 98.00 195 VAL A CA 1
ATOM 1487 C C . VAL A 1 195 ? 0.398 -9.984 15.094 1.00 98.00 195 VAL A C 1
ATOM 1489 O O . VAL A 1 195 ? 1.281 -9.987 15.947 1.00 98.00 195 VAL A O 1
ATOM 1492 N N . ASP A 1 196 ? -0.348 -11.056 14.833 1.00 96.00 196 ASP A N 1
ATOM 1493 C CA . ASP A 1 196 ? -0.155 -12.354 15.497 1.00 96.00 196 ASP A CA 1
ATOM 1494 C C . ASP A 1 196 ? 0.435 -13.421 14.560 1.00 96.00 196 ASP A C 1
ATOM 1496 O O . ASP A 1 196 ? 0.997 -14.407 15.038 1.00 96.00 196 ASP A O 1
ATOM 1500 N N . ARG A 1 197 ? 0.356 -13.228 13.233 1.00 96.44 197 ARG A N 1
ATOM 1501 C CA . ARG A 1 197 ? 1.010 -14.077 12.224 1.00 96.44 197 ARG A CA 1
ATOM 1502 C C . ARG A 1 197 ? 1.449 -13.279 11.006 1.00 96.44 197 ARG A C 1
ATOM 1504 O O . ARG A 1 197 ? 0.763 -12.356 10.567 1.00 96.44 197 ARG A O 1
ATOM 1511 N N . ILE A 1 198 ? 2.560 -13.707 10.416 1.00 97.38 198 ILE A N 1
ATOM 1512 C CA . ILE A 1 198 ? 3.153 -13.122 9.213 1.00 97.38 198 ILE A CA 1
ATOM 1513 C C . ILE A 1 198 ? 3.330 -14.235 8.183 1.00 97.38 198 ILE A C 1
ATOM 1515 O O . ILE A 1 198 ? 3.976 -15.244 8.449 1.00 97.38 198 ILE A O 1
ATOM 1519 N N . TYR A 1 199 ? 2.759 -14.045 7.001 1.00 97.25 199 TYR A N 1
ATOM 1520 C CA . TYR A 1 199 ? 2.852 -14.961 5.873 1.00 97.25 199 TYR A CA 1
ATOM 1521 C C . TYR A 1 199 ? 3.668 -14.290 4.772 1.00 97.25 199 TYR A C 1
ATOM 1523 O O . TYR A 1 199 ? 3.150 -13.470 4.015 1.00 97.25 199 TYR A O 1
ATOM 1531 N N . ILE A 1 200 ? 4.952 -14.631 4.694 1.00 97.19 200 ILE A N 1
ATOM 1532 C CA . ILE A 1 200 ? 5.829 -14.241 3.586 1.00 97.19 200 ILE A CA 1
ATOM 1533 C C . ILE A 1 200 ? 5.618 -15.218 2.429 1.00 97.19 200 ILE A C 1
ATOM 1535 O O . ILE A 1 200 ? 5.458 -16.421 2.656 1.00 97.19 200 ILE A O 1
ATOM 1539 N N . HIS A 1 201 ? 5.605 -14.728 1.187 1.00 96.88 201 HIS A N 1
ATOM 1540 C CA . HIS A 1 201 ? 5.548 -15.619 0.032 1.00 96.88 201 HIS A CA 1
ATOM 1541 C C . HIS A 1 201 ? 6.727 -16.612 0.064 1.00 96.88 201 HIS A C 1
ATOM 1543 O O . HIS A 1 201 ? 7.868 -16.178 0.209 1.00 96.88 201 HIS A O 1
ATOM 1549 N N . PRO A 1 202 ? 6.506 -17.930 -0.109 1.00 96.00 202 PRO A N 1
ATOM 1550 C CA . PRO A 1 202 ? 7.541 -18.952 0.109 1.00 96.00 202 PRO A CA 1
ATOM 1551 C C . PRO A 1 202 ? 8.760 -18.813 -0.813 1.00 96.00 202 PRO A C 1
ATOM 1553 O O . PRO A 1 202 ? 9.850 -19.256 -0.471 1.00 96.00 202 PRO A O 1
ATOM 1556 N N . ASN A 1 203 ? 8.574 -18.181 -1.972 1.00 95.81 203 ASN A N 1
ATOM 1557 C CA . ASN A 1 203 ? 9.643 -17.940 -2.943 1.00 95.81 203 ASN A CA 1
ATOM 1558 C C . ASN A 1 203 ? 10.314 -16.561 -2.790 1.00 95.81 203 ASN A C 1
ATOM 1560 O O . ASN A 1 203 ? 11.154 -16.212 -3.616 1.00 95.81 203 ASN A O 1
ATOM 1564 N N . PHE A 1 204 ? 9.931 -15.754 -1.796 1.00 94.69 204 PHE A N 1
ATOM 1565 C CA . PHE A 1 204 ? 10.648 -14.518 -1.488 1.00 94.69 204 PHE A CA 1
ATOM 1566 C C . PHE A 1 204 ? 12.002 -14.852 -0.866 1.00 94.69 204 PHE A C 1
ATOM 1568 O O . PHE A 1 204 ? 12.090 -15.685 0.038 1.00 94.69 204 PHE A O 1
ATOM 1575 N N . THR A 1 205 ? 13.060 -14.191 -1.329 1.00 91.19 205 THR A N 1
ATOM 1576 C CA . THR A 1 205 ? 14.406 -14.385 -0.792 1.00 91.19 205 THR A CA 1
ATOM 1577 C C . THR A 1 205 ? 14.831 -13.167 0.026 1.00 91.19 205 THR A C 1
ATOM 1579 O O . THR A 1 205 ? 14.525 -12.019 -0.294 1.00 91.19 205 THR A O 1
ATOM 1582 N N . ASN A 1 206 ? 15.598 -13.403 1.091 1.00 87.06 206 ASN A N 1
ATOM 1583 C CA . ASN A 1 206 ? 16.229 -12.329 1.865 1.00 87.06 206 ASN A CA 1
ATOM 1584 C C . ASN A 1 206 ? 17.546 -11.847 1.230 1.00 87.06 206 ASN A C 1
ATOM 1586 O O . ASN A 1 206 ? 18.379 -11.249 1.912 1.00 87.06 206 ASN A O 1
ATOM 1590 N N . LEU A 1 207 ? 17.758 -12.129 -0.060 1.00 86.62 207 LEU A N 1
ATOM 1591 C CA . LEU A 1 207 ? 18.949 -11.684 -0.766 1.00 86.62 207 LEU A CA 1
ATOM 1592 C C . LEU A 1 207 ? 18.888 -10.159 -0.959 1.00 86.62 207 LEU A C 1
ATOM 1594 O O . LEU A 1 207 ? 17.815 -9.619 -1.263 1.00 86.62 207 LEU A O 1
ATOM 1598 N N . PRO A 1 208 ? 20.017 -9.449 -0.773 1.00 83.44 208 PRO A N 1
ATOM 1599 C CA . PRO A 1 208 ? 20.122 -8.054 -1.174 1.00 83.44 208 PRO A CA 1
ATOM 1600 C C . PRO A 1 208 ? 19.720 -7.909 -2.640 1.00 83.44 208 PR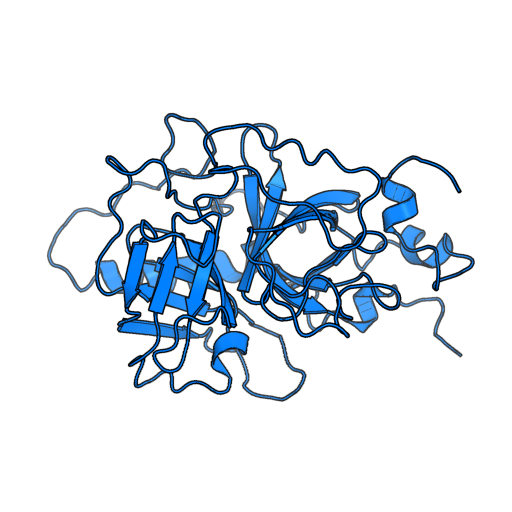O A C 1
ATOM 1602 O O . PRO A 1 208 ? 20.079 -8.750 -3.460 1.00 83.44 208 PRO A O 1
ATOM 1605 N N . ASP A 1 209 ? 18.953 -6.865 -2.940 1.00 81.88 209 ASP A N 1
ATOM 1606 C CA . ASP A 1 209 ? 18.558 -6.520 -4.307 1.00 81.88 209 ASP A CA 1
ATOM 1607 C C . ASP A 1 209 ? 17.808 -7.628 -5.071 1.00 81.88 209 ASP A C 1
ATOM 1609 O O . ASP A 1 209 ? 17.776 -7.609 -6.293 1.00 81.88 209 ASP A O 1
ATOM 1613 N N . ASP A 1 210 ? 17.144 -8.568 -4.382 1.00 87.38 210 ASP A N 1
ATOM 1614 C CA . ASP A 1 210 ? 16.175 -9.491 -4.992 1.00 87.38 210 ASP A CA 1
ATOM 1615 C C . ASP A 1 210 ? 14.759 -9.229 -4.465 1.00 87.38 210 ASP A C 1
ATOM 1617 O O . ASP A 1 210 ? 14.397 -9.621 -3.357 1.00 87.38 210 ASP A O 1
ATOM 1621 N N . TYR A 1 211 ? 13.948 -8.546 -5.270 1.00 89.25 211 TYR A N 1
ATOM 1622 C CA . TYR A 1 211 ? 12.558 -8.199 -4.956 1.00 89.25 211 TYR A CA 1
ATOM 1623 C C . TYR A 1 211 ? 11.533 -9.080 -5.690 1.00 89.25 211 TYR A C 1
ATOM 1625 O O . TYR A 1 211 ? 10.359 -8.722 -5.814 1.00 89.25 211 TYR A O 1
ATOM 1633 N N . ARG A 1 212 ? 11.944 -10.243 -6.212 1.00 91.38 212 ARG A N 1
ATOM 1634 C CA . ARG A 1 212 ? 10.977 -11.220 -6.737 1.00 91.38 212 ARG A CA 1
ATOM 1635 C C . ARG A 1 212 ? 10.150 -11.770 -5.580 1.00 91.38 212 ARG A C 1
ATOM 1637 O O . ARG A 1 212 ? 10.673 -11.991 -4.493 1.00 91.38 212 ARG A O 1
ATOM 1644 N N . HIS A 1 213 ? 8.862 -12.019 -5.820 1.00 94.94 213 HIS A N 1
ATOM 1645 C CA . HIS A 1 213 ? 7.942 -12.523 -4.793 1.00 94.94 213 HIS A CA 1
ATOM 1646 C C . HIS A 1 213 ? 7.772 -11.603 -3.579 1.00 94.94 213 HIS A C 1
ATOM 1648 O O . HIS A 1 213 ? 7.449 -12.071 -2.492 1.00 94.94 213 HIS A O 1
ATOM 1654 N N . ASP A 1 214 ? 7.954 -10.295 -3.763 1.00 97.12 214 ASP A N 1
ATOM 1655 C CA . ASP A 1 214 ? 7.853 -9.304 -2.696 1.00 97.12 214 ASP A CA 1
ATOM 1656 C C . ASP A 1 214 ? 6.397 -9.005 -2.294 1.00 97.12 214 ASP A C 1
ATOM 1658 O O . ASP A 1 214 ? 5.822 -7.962 -2.614 1.00 97.12 214 ASP A O 1
ATOM 1662 N N . VAL A 1 215 ? 5.783 -9.969 -1.610 1.00 97.56 215 VAL A N 1
ATOM 1663 C CA . VAL A 1 215 ? 4.423 -9.894 -1.079 1.00 97.56 215 VAL A CA 1
ATOM 1664 C C . VAL A 1 215 ? 4.322 -10.631 0.254 1.00 97.56 215 VAL A C 1
ATOM 1666 O O . VAL A 1 215 ? 4.869 -11.722 0.434 1.00 97.56 215 VAL A O 1
ATOM 1669 N N . ALA A 1 216 ? 3.592 -10.028 1.188 1.00 98.19 216 ALA A N 1
ATOM 1670 C CA . ALA A 1 216 ? 3.294 -10.594 2.490 1.00 98.19 216 ALA A CA 1
ATOM 1671 C C . ALA A 1 216 ? 1.839 -10.343 2.901 1.00 98.19 216 ALA A C 1
ATOM 1673 O O . ALA A 1 216 ? 1.231 -9.328 2.546 1.00 98.19 216 ALA A O 1
ATOM 1674 N N . LEU A 1 217 ? 1.300 -11.263 3.698 1.00 97.88 217 LEU A N 1
ATOM 1675 C CA . LEU A 1 217 ? 0.029 -11.107 4.397 1.00 97.88 217 LEU A CA 1
ATOM 1676 C C . LEU A 1 217 ? 0.262 -11.135 5.903 1.00 97.88 217 LEU A C 1
ATOM 1678 O O . LEU A 1 217 ? 0.988 -11.986 6.409 1.00 97.88 217 LEU A O 1
ATOM 1682 N N . LEU A 1 218 ? -0.390 -10.236 6.627 1.00 98.25 218 LEU A N 1
ATOM 1683 C CA . LEU A 1 218 ? -0.374 -10.204 8.088 1.00 98.25 218 LEU A CA 1
ATOM 1684 C C . LEU A 1 218 ? -1.752 -10.594 8.595 1.00 98.25 218 LEU A C 1
ATOM 1686 O O . LEU A 1 218 ? -2.748 -10.079 8.084 1.00 98.25 218 LEU A O 1
ATOM 1690 N N . HIS A 1 219 ? -1.805 -11.463 9.598 1.00 97.50 219 HIS A N 1
ATOM 1691 C CA . HIS A 1 219 ? -3.010 -11.673 10.388 1.00 97.50 219 HIS A CA 1
ATOM 1692 C C . HIS A 1 219 ? -2.943 -10.789 11.638 1.00 97.50 219 HIS A C 1
ATOM 1694 O O . HIS A 1 219 ? -1.878 -10.627 12.240 1.00 97.50 219 HIS A O 1
ATOM 1700 N N . ILE A 1 220 ? -4.067 -10.162 11.976 1.00 97.75 220 ILE A N 1
ATOM 1701 C CA . ILE A 1 220 ? -4.192 -9.300 13.155 1.00 97.75 220 ILE A CA 1
ATOM 1702 C C . ILE A 1 220 ? -4.953 -10.008 14.273 1.00 97.75 220 ILE A C 1
ATOM 1704 O O . ILE A 1 220 ? -5.903 -10.750 14.022 1.00 97.75 220 ILE A O 1
ATOM 1708 N N . ASP A 1 221 ? -4.566 -9.713 15.510 1.00 95.88 221 ASP A N 1
ATOM 1709 C CA . ASP A 1 221 ? -5.092 -10.340 16.724 1.00 95.88 221 ASP A CA 1
ATOM 1710 C C . ASP A 1 221 ? -6.591 -10.084 16.957 1.00 95.88 221 ASP A C 1
ATOM 1712 O O . ASP A 1 221 ? -7.306 -10.939 17.482 1.00 95.88 221 ASP A O 1
ATOM 1716 N N . GLN A 1 222 ? -7.084 -8.910 16.554 1.00 96.00 222 GLN A N 1
ATOM 1717 C CA . GLN A 1 222 ? -8.490 -8.534 16.672 1.00 96.00 222 GLN A CA 1
ATOM 1718 C C . GLN A 1 222 ? -9.065 -8.071 15.327 1.00 96.00 222 GLN A C 1
ATOM 1720 O O . GLN A 1 222 ? -8.558 -7.111 14.736 1.00 96.00 222 GLN A O 1
ATOM 1725 N N . PRO A 1 223 ? -10.177 -8.667 14.858 1.00 94.94 223 PRO A N 1
ATOM 1726 C CA . PRO A 1 223 ? -10.763 -8.301 13.580 1.00 94.94 223 PRO A CA 1
ATOM 1727 C C . PRO A 1 223 ? -11.296 -6.862 13.574 1.00 94.94 223 PRO A C 1
ATOM 1729 O O . PRO A 1 223 ? -11.759 -6.318 14.582 1.00 94.94 223 PRO A O 1
ATOM 1732 N N . PHE A 1 224 ? -11.291 -6.250 12.396 1.00 92.62 224 PHE A N 1
ATOM 1733 C CA . PHE A 1 224 ? -11.993 -5.004 12.130 1.00 92.62 224 PHE A CA 1
ATOM 1734 C C . PHE A 1 224 ? -13.512 -5.199 12.108 1.00 92.62 224 PHE A C 1
ATOM 1736 O O . PHE A 1 224 ? -14.032 -6.203 11.605 1.00 92.62 224 PHE A O 1
ATOM 1743 N N . VAL A 1 225 ? -14.225 -4.178 12.586 1.00 90.75 225 VAL A N 1
ATOM 1744 C CA . VAL A 1 225 ? -15.686 -4.073 12.528 1.00 90.75 225 VAL A CA 1
ATOM 1745 C C . VAL A 1 225 ? -16.047 -2.883 11.641 1.00 90.75 225 VAL A C 1
ATOM 1747 O O . VAL A 1 225 ? -16.083 -1.744 12.093 1.00 90.75 225 VAL A O 1
ATOM 1750 N N . PHE A 1 226 ? -16.287 -3.153 10.358 1.00 86.31 226 PHE A N 1
ATOM 1751 C CA . PHE A 1 226 ? -16.538 -2.107 9.356 1.00 86.31 226 PHE A CA 1
ATOM 1752 C C . PHE A 1 226 ? -17.917 -1.450 9.499 1.00 86.31 226 PHE A C 1
ATOM 1754 O O . PHE A 1 226 ? -18.054 -0.255 9.274 1.00 86.31 226 PHE A O 1
ATOM 1761 N N . ALA A 1 227 ? -18.939 -2.207 9.918 1.00 82.50 227 ALA A N 1
ATOM 1762 C CA . ALA A 1 227 ? -20.330 -1.739 9.953 1.00 82.50 227 ALA A CA 1
ATOM 1763 C C . ALA A 1 227 ? -20.558 -0.505 10.847 1.00 82.50 227 ALA A C 1
ATOM 1765 O O . ALA A 1 227 ? -21.496 0.252 10.622 1.00 82.50 227 ALA A O 1
ATOM 1766 N N . SER A 1 228 ? -19.710 -0.303 11.855 1.00 80.31 228 SER A N 1
ATOM 1767 C CA . SER A 1 228 ? -19.809 0.798 12.814 1.00 80.31 228 SER A CA 1
ATOM 1768 C C . SER A 1 228 ? -18.675 1.817 12.687 1.00 80.31 228 SER A C 1
ATOM 1770 O O . SER A 1 228 ? -18.551 2.682 13.551 1.00 80.31 228 SER A O 1
ATOM 1772 N N . ASN A 1 229 ? -17.807 1.703 11.675 1.00 84.94 229 ASN A N 1
ATOM 1773 C CA . ASN A 1 229 ? -16.641 2.571 11.543 1.00 84.94 229 ASN A CA 1
ATOM 1774 C C . ASN A 1 229 ? -16.364 2.946 10.084 1.00 84.94 229 ASN A C 1
ATOM 1776 O O . ASN A 1 229 ? -15.732 2.200 9.342 1.00 84.94 229 ASN A O 1
ATOM 1780 N N . SER A 1 230 ? -16.787 4.152 9.708 1.00 80.81 230 SER A N 1
ATOM 1781 C CA . SER A 1 230 ? -16.598 4.716 8.369 1.00 80.81 230 SER A CA 1
ATOM 1782 C C . SER A 1 230 ? -15.160 5.144 8.054 1.00 80.81 230 SER A C 1
ATOM 1784 O O . SER A 1 230 ? -14.885 5.526 6.920 1.00 80.81 230 SER A O 1
ATOM 1786 N N . ASN A 1 231 ? -14.247 5.134 9.032 1.00 87.25 231 ASN A N 1
ATOM 1787 C CA . ASN A 1 231 ? -12.847 5.504 8.807 1.00 87.25 231 ASN A CA 1
ATOM 1788 C C . ASN A 1 231 ? -12.015 4.327 8.279 1.00 87.25 231 ASN A C 1
ATOM 1790 O O . ASN A 1 231 ? -10.867 4.532 7.901 1.00 87.25 231 ASN A O 1
ATOM 1794 N N . ILE A 1 232 ? -12.567 3.110 8.246 1.00 89.88 232 ILE A N 1
ATOM 1795 C CA . ILE A 1 232 ? -11.900 1.930 7.692 1.00 89.88 232 ILE A CA 1
ATOM 1796 C C . ILE A 1 232 ? -12.760 1.228 6.647 1.00 89.88 232 ILE A C 1
ATOM 1798 O O . ILE A 1 232 ? -13.977 1.135 6.776 1.00 89.88 232 ILE A O 1
ATOM 1802 N N . THR A 1 233 ? -12.114 0.674 5.626 1.00 87.75 233 THR A N 1
ATOM 1803 C CA . THR A 1 233 ? -12.760 -0.201 4.641 1.00 87.75 233 THR A CA 1
ATOM 1804 C C . THR A 1 233 ? -11.781 -1.255 4.141 1.00 87.75 233 THR A C 1
ATOM 1806 O O . THR A 1 233 ? -10.586 -1.185 4.420 1.00 87.75 233 THR A O 1
ATOM 1809 N N . LYS A 1 234 ? -12.281 -2.235 3.390 1.00 88.62 234 LYS A N 1
ATOM 1810 C CA . LYS A 1 234 ? -11.439 -3.209 2.688 1.00 88.62 234 LYS A CA 1
ATOM 1811 C C . LYS A 1 234 ? -11.021 -2.650 1.332 1.00 88.62 234 LYS A C 1
ATOM 1813 O O . LYS A 1 234 ? -11.834 -2.044 0.638 1.00 88.62 234 LYS A O 1
ATOM 1818 N N . THR A 1 235 ? -9.783 -2.899 0.931 1.00 87.94 235 THR A N 1
ATOM 1819 C CA . THR A 1 235 ? -9.320 -2.661 -0.439 1.00 87.94 235 THR A CA 1
ATOM 1820 C C . THR A 1 235 ? -10.015 -3.625 -1.404 1.00 87.94 235 THR A C 1
ATOM 1822 O O . THR A 1 235 ? -10.336 -4.758 -1.030 1.00 87.94 235 THR A O 1
ATOM 1825 N N . CYS A 1 236 ? -10.246 -3.195 -2.645 1.00 82.50 236 CYS A N 1
ATOM 1826 C CA . CYS A 1 236 ? -10.648 -4.108 -3.710 1.00 82.50 236 CYS A CA 1
ATOM 1827 C C . CYS A 1 236 ? -9.412 -4.594 -4.451 1.00 82.50 236 CYS A C 1
ATOM 1829 O O . CYS A 1 236 ? -8.643 -3.783 -4.945 1.00 82.50 236 CYS A O 1
ATOM 1831 N N . ILE A 1 237 ? -9.247 -5.911 -4.552 1.00 83.25 237 ILE A N 1
ATOM 1832 C CA . ILE A 1 237 ? -8.273 -6.538 -5.448 1.00 83.25 237 ILE A CA 1
ATOM 1833 C C . ILE A 1 237 ? -9.023 -7.278 -6.548 1.00 83.25 237 ILE A C 1
ATOM 1835 O O . ILE A 1 237 ? -10.139 -7.761 -6.326 1.00 83.25 237 ILE A O 1
ATOM 1839 N N . HIS A 1 238 ? -8.402 -7.391 -7.719 1.00 72.19 238 HIS A N 1
ATOM 1840 C CA . HIS A 1 238 ? -8.988 -8.127 -8.827 1.00 72.19 238 HIS A CA 1
ATOM 1841 C C . HIS A 1 238 ? -9.256 -9.582 -8.416 1.00 72.19 238 HIS A C 1
ATOM 1843 O O . HIS A 1 238 ? -8.342 -10.297 -8.006 1.00 72.19 238 HIS A O 1
ATOM 1849 N N . ARG A 1 239 ? -10.513 -10.028 -8.516 1.00 62.97 239 ARG A N 1
ATOM 1850 C CA . ARG A 1 239 ? -10.870 -11.440 -8.352 1.00 62.97 239 ARG A CA 1
ATOM 1851 C C . ARG A 1 239 ? -10.562 -12.142 -9.661 1.00 62.97 239 ARG A C 1
ATOM 1853 O O . ARG A 1 239 ? -11.179 -11.802 -10.667 1.00 62.97 239 ARG A O 1
ATOM 1860 N N . ILE A 1 240 ? -9.673 -13.133 -9.652 1.00 48.34 240 ILE A N 1
ATOM 1861 C CA . ILE A 1 240 ? -9.534 -14.016 -10.810 1.00 48.34 240 ILE A CA 1
ATOM 1862 C C . ILE A 1 240 ? -10.885 -14.714 -10.997 1.00 48.34 240 ILE A C 1
ATOM 1864 O O . ILE A 1 240 ? -11.279 -15.570 -10.204 1.00 48.34 240 ILE A O 1
ATOM 1868 N N . ASN A 1 241 ? -11.634 -14.313 -12.022 1.00 44.75 241 ASN A N 1
ATOM 1869 C CA . ASN A 1 241 ? -12.651 -15.183 -12.583 1.00 44.75 241 ASN A CA 1
ATOM 1870 C C . ASN A 1 241 ? -11.883 -16.278 -13.338 1.00 44.75 241 ASN A C 1
ATOM 1872 O O . ASN A 1 241 ? -11.171 -15.932 -14.278 1.00 44.75 241 ASN A O 1
ATOM 1876 N N . PRO A 1 242 ? -12.018 -17.571 -12.986 1.00 44.25 242 PRO A N 1
ATOM 1877 C CA . PRO A 1 242 ? -11.312 -18.652 -13.678 1.00 44.25 242 PRO A CA 1
ATOM 1878 C C . PRO A 1 242 ? -11.598 -18.711 -15.190 1.00 44.25 242 PRO A C 1
ATOM 1880 O O . PRO A 1 242 ? -10.894 -19.395 -15.924 1.00 44.25 242 PRO A O 1
ATOM 1883 N N . LEU A 1 243 ? -12.653 -18.028 -15.649 1.00 39.03 243 LEU A N 1
ATOM 1884 C CA . LEU A 1 243 ? -13.100 -17.979 -17.039 1.00 39.03 243 LEU A CA 1
ATOM 1885 C C . LEU A 1 243 ? -12.655 -16.714 -17.794 1.00 39.03 243 LEU A C 1
ATOM 1887 O O . LEU A 1 243 ? -12.937 -16.603 -18.985 1.00 39.03 243 LEU A O 1
ATOM 1891 N N . ILE A 1 244 ? -12.006 -15.750 -17.131 1.00 42.28 244 ILE A N 1
ATOM 1892 C CA . ILE A 1 244 ? -11.523 -14.511 -17.757 1.00 42.28 244 ILE A CA 1
ATOM 1893 C C . ILE A 1 244 ? -9.994 -14.512 -17.664 1.00 42.28 244 ILE A C 1
ATOM 1895 O O . ILE A 1 244 ? -9.470 -14.732 -16.571 1.00 42.28 244 ILE A O 1
ATOM 1899 N N . PRO A 1 245 ? -9.267 -14.294 -18.779 1.00 44.12 245 PRO A N 1
ATOM 1900 C CA . PRO A 1 245 ? -7.813 -14.234 -18.760 1.00 44.12 245 PRO A CA 1
ATOM 1901 C C . PRO A 1 245 ? -7.335 -13.270 -17.680 1.00 44.12 245 PRO A C 1
ATOM 1903 O O . PRO A 1 245 ? -7.940 -12.211 -17.498 1.00 44.12 245 PRO A O 1
ATOM 1906 N N . VAL A 1 246 ? -6.260 -13.672 -16.992 1.00 49.59 246 VAL A N 1
ATOM 1907 C CA . VAL A 1 246 ? -5.454 -12.864 -16.066 1.00 49.59 246 VAL A CA 1
ATOM 1908 C C . VAL A 1 246 ? -5.567 -11.404 -16.472 1.00 49.59 246 VAL A C 1
ATOM 1910 O O . VAL A 1 246 ? -5.125 -11.062 -17.568 1.00 49.59 246 VAL A O 1
ATOM 1913 N N . SER A 1 247 ? -6.200 -10.559 -15.649 1.00 53.53 247 SER A N 1
ATOM 1914 C CA . SER A 1 247 ? -6.261 -9.140 -15.980 1.00 53.53 247 SER A CA 1
ATOM 1915 C C . SER A 1 247 ? -4.824 -8.672 -16.171 1.00 53.53 247 SER A C 1
ATOM 1917 O O . SER A 1 247 ? -4.001 -8.773 -15.251 1.00 53.53 247 SER A O 1
ATOM 1919 N N . GLU A 1 248 ? -4.532 -8.274 -17.405 1.00 65.56 248 GLU A N 1
ATOM 1920 C CA . GLU A 1 248 ? -3.219 -7.844 -17.849 1.00 65.56 248 GLU A CA 1
ATOM 1921 C C . GLU A 1 248 ? -2.716 -6.718 -16.935 1.00 65.56 248 GLU A C 1
ATOM 1923 O O . GLU A 1 248 ? -3.495 -6.096 -16.202 1.00 65.56 248 GLU A O 1
ATOM 1928 N N . ASN A 1 249 ? -1.404 -6.466 -16.955 1.00 68.31 249 ASN A N 1
ATOM 1929 C CA . ASN A 1 249 ? -0.820 -5.286 -16.313 1.00 68.31 249 ASN A CA 1
ATOM 1930 C C . ASN A 1 249 ? -1.708 -4.053 -16.562 1.00 68.31 249 ASN A C 1
ATOM 1932 O O . ASN A 1 249 ? -2.335 -3.972 -17.628 1.00 68.31 249 ASN A O 1
ATOM 1936 N N . PRO A 1 250 ? -1.753 -3.076 -15.634 1.00 80.44 250 PRO A N 1
ATOM 1937 C CA . PRO A 1 250 ? -2.351 -1.788 -15.950 1.00 80.44 250 PRO A CA 1
ATOM 1938 C C . PRO A 1 250 ? -1.849 -1.341 -17.325 1.00 80.44 250 PRO A C 1
ATOM 1940 O O . PRO A 1 250 ? -0.640 -1.326 -17.565 1.00 80.44 250 PRO A O 1
ATOM 1943 N N . LYS A 1 251 ? -2.782 -1.087 -18.253 1.00 80.50 251 LYS A N 1
ATOM 1944 C CA . LYS A 1 251 ? -2.436 -0.743 -19.636 1.00 80.50 251 LYS A CA 1
ATOM 1945 C C . LYS A 1 251 ? -1.478 0.436 -19.625 1.00 80.50 251 LYS A C 1
ATOM 1947 O O . LYS A 1 251 ? -1.627 1.312 -18.773 1.00 80.50 251 LYS A O 1
ATOM 1952 N N . ASN A 1 252 ? -0.556 0.479 -20.574 1.00 79.44 252 ASN A N 1
ATOM 1953 C CA . ASN A 1 252 ? 0.361 1.600 -20.689 1.00 79.44 252 ASN A CA 1
ATOM 1954 C C . ASN A 1 252 ? -0.392 2.947 -20.683 1.00 79.44 252 ASN A C 1
ATOM 1956 O O . ASN A 1 252 ? -1.450 3.063 -21.308 1.00 79.44 252 ASN A O 1
ATOM 1960 N N . GLY A 1 253 ? 0.101 3.920 -19.917 1.00 77.00 253 GLY A N 1
ATOM 1961 C CA . GLY A 1 253 ? -0.555 5.211 -19.696 1.00 77.00 253 GLY A CA 1
ATOM 1962 C C . GLY A 1 253 ? -1.756 5.186 -18.740 1.00 77.00 253 GLY A C 1
ATOM 1963 O O . GLY A 1 253 ? -2.404 6.213 -18.547 1.00 77.00 253 GLY A O 1
ATOM 1964 N N . SER A 1 254 ? -2.087 4.046 -18.117 1.00 82.50 254 SER A N 1
ATOM 1965 C CA . SER A 1 254 ? -3.149 4.000 -17.102 1.00 82.50 254 SER A CA 1
ATOM 1966 C C . SER A 1 254 ? -2.816 4.933 -15.944 1.00 82.50 254 SER A C 1
ATOM 1968 O O . SER A 1 254 ? -1.729 4.842 -15.376 1.00 82.50 254 SER A O 1
ATOM 1970 N N . ARG A 1 255 ? -3.784 5.767 -15.557 1.00 82.94 255 ARG A N 1
ATOM 1971 C CA . ARG A 1 255 ? -3.717 6.604 -14.355 1.00 82.94 255 ARG A CA 1
ATOM 1972 C C . ARG A 1 255 ? -3.786 5.731 -13.106 1.00 82.94 255 ARG A C 1
ATOM 1974 O O . ARG A 1 255 ? -4.722 4.938 -12.955 1.00 82.94 255 ARG A O 1
ATOM 1981 N N . LEU A 1 256 ? -2.803 5.884 -12.229 1.00 87.56 256 LEU A N 1
ATOM 1982 C CA . LEU A 1 256 ? -2.657 5.154 -10.978 1.00 87.56 256 LEU A CA 1
ATOM 1983 C C . LEU A 1 256 ? -2.478 6.135 -9.816 1.00 87.56 256 LEU A C 1
ATOM 1985 O O . LEU A 1 256 ? -1.935 7.221 -9.985 1.00 87.56 256 LEU A O 1
ATOM 1989 N N . ALA A 1 257 ? -2.902 5.727 -8.626 1.00 88.44 257 ALA A N 1
ATOM 1990 C CA . ALA A 1 257 ? -2.689 6.458 -7.387 1.00 88.44 257 ALA A CA 1
ATOM 1991 C C . ALA A 1 257 ? -1.760 5.664 -6.465 1.00 88.44 257 ALA A C 1
ATOM 1993 O O . ALA A 1 257 ? -2.019 4.491 -6.190 1.00 88.44 257 ALA A O 1
ATOM 1994 N N . VAL A 1 258 ? -0.710 6.311 -5.965 1.00 89.81 258 VAL A N 1
ATOM 1995 C CA . VAL A 1 258 ? 0.123 5.821 -4.857 1.00 89.81 258 VAL A CA 1
ATOM 1996 C C . VAL A 1 258 ? -0.246 6.596 -3.604 1.00 89.81 258 VAL A C 1
ATOM 1998 O O . VAL A 1 258 ? -0.478 7.803 -3.662 1.00 89.81 258 VAL A O 1
ATOM 2001 N N . ILE A 1 259 ? -0.336 5.894 -2.477 1.00 91.00 259 ILE A N 1
ATOM 2002 C CA . ILE A 1 259 ? -0.825 6.444 -1.216 1.00 91.00 259 ILE A CA 1
ATOM 2003 C C . ILE A 1 259 ? 0.077 5.959 -0.088 1.00 91.00 259 ILE A C 1
ATOM 2005 O O . ILE A 1 259 ? 0.354 4.760 0.006 1.00 91.00 259 ILE A O 1
ATOM 2009 N N . GLY A 1 260 ? 0.490 6.865 0.797 1.00 91.94 260 GLY A N 1
ATOM 2010 C CA . GLY A 1 260 ? 1.324 6.495 1.933 1.00 91.94 260 GLY A CA 1
ATOM 2011 C C . GLY A 1 260 ? 1.808 7.664 2.780 1.00 91.94 260 GLY A C 1
ATOM 2012 O O . GLY A 1 260 ? 1.432 8.819 2.578 1.00 91.94 260 GLY A O 1
ATOM 2013 N N . TRP A 1 261 ? 2.609 7.325 3.788 1.00 90.94 261 TRP A N 1
ATOM 2014 C CA . TRP A 1 261 ? 3.312 8.282 4.644 1.00 90.94 261 TRP A CA 1
ATOM 2015 C C . TRP A 1 261 ? 4.824 8.209 4.421 1.00 90.94 261 TRP A C 1
ATOM 2017 O O . TRP A 1 261 ? 5.584 8.593 5.305 1.00 90.94 261 TRP A O 1
ATOM 2027 N N . GLY A 1 262 ? 5.291 7.678 3.293 1.00 82.81 262 GLY A N 1
ATOM 2028 C CA . GLY A 1 262 ? 6.705 7.691 2.968 1.00 82.81 262 GLY A CA 1
ATOM 2029 C C . GLY A 1 262 ? 7.259 9.105 2.839 1.00 82.81 262 GLY A C 1
ATOM 2030 O O . GLY A 1 262 ? 6.532 10.100 2.798 1.00 82.81 262 GLY A O 1
ATOM 2031 N N . LEU A 1 263 ? 8.587 9.196 2.837 1.00 76.00 263 LEU A N 1
ATOM 2032 C CA . LEU A 1 263 ? 9.289 10.461 2.652 1.00 76.00 263 LEU A CA 1
ATOM 2033 C C . LEU A 1 263 ? 8.828 11.150 1.363 1.00 76.00 263 LEU A C 1
ATOM 2035 O O . LEU A 1 263 ? 8.660 10.509 0.334 1.00 76.00 263 LEU A O 1
ATOM 2039 N N . LEU A 1 264 ? 8.715 12.474 1.404 1.00 69.88 264 LEU A N 1
ATOM 2040 C CA . LEU A 1 264 ? 8.436 13.262 0.200 1.00 69.88 264 LEU A CA 1
ATOM 2041 C C . LEU A 1 264 ? 9.694 13.485 -0.651 1.00 69.88 264 LEU A C 1
ATOM 2043 O O . LEU A 1 264 ? 9.605 13.666 -1.861 1.00 69.88 264 LEU A O 1
ATOM 2047 N N . LEU A 1 265 ? 10.869 13.482 -0.008 1.00 65.25 265 LEU A N 1
ATOM 2048 C CA . LEU A 1 265 ? 12.175 13.724 -0.620 1.00 65.25 265 LEU A CA 1
ATOM 2049 C C . LEU A 1 265 ? 13.212 12.773 -0.012 1.00 65.25 265 LEU A C 1
ATOM 2051 O O . LEU A 1 265 ? 13.352 12.712 1.209 1.00 65.25 265 LEU A O 1
ATOM 2055 N N . GLN A 1 266 ? 13.991 12.075 -0.844 1.00 65.19 266 GLN A N 1
ATOM 2056 C CA . GLN A 1 266 ? 14.919 11.032 -0.377 1.00 65.19 266 GLN A CA 1
ATOM 2057 C C . GLN A 1 266 ? 16.021 11.578 0.550 1.00 65.19 266 GLN A C 1
ATOM 2059 O O . GLN A 1 266 ? 16.542 10.858 1.401 1.00 65.19 266 GLN A O 1
ATOM 2064 N N . GLN A 1 267 ? 16.357 12.860 0.392 1.00 66.56 267 GLN A N 1
ATOM 2065 C CA . GLN A 1 267 ? 17.408 13.561 1.133 1.00 66.56 267 GLN A CA 1
ATOM 2066 C C . GLN A 1 267 ? 16.906 14.198 2.440 1.00 66.56 267 GLN A C 1
ATOM 2068 O O . GLN A 1 267 ? 17.717 14.659 3.242 1.00 66.56 267 GLN A O 1
ATOM 2073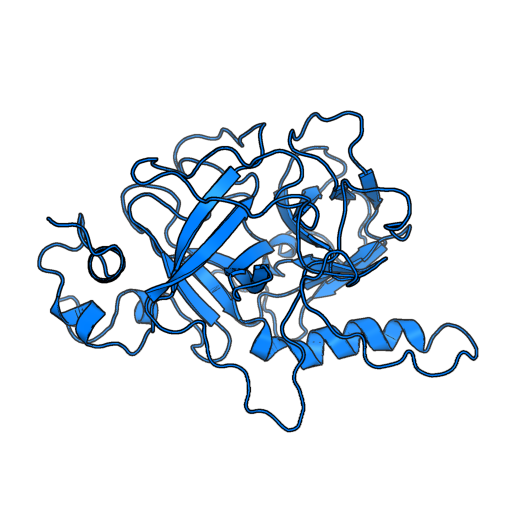 N N . VAL A 1 268 ? 15.589 14.223 2.679 1.00 70.62 268 VAL A N 1
ATOM 2074 C CA . VAL A 1 268 ? 14.991 14.837 3.870 1.00 70.62 268 VAL A CA 1
ATOM 2075 C C . VAL A 1 268 ? 14.394 13.740 4.754 1.00 70.62 268 VAL A C 1
ATOM 2077 O O . VAL A 1 268 ? 13.458 13.066 4.334 1.00 70.62 268 VAL A O 1
ATOM 2080 N N . PRO A 1 269 ? 14.864 13.556 6.002 1.00 68.75 269 PRO A N 1
ATOM 2081 C CA . PRO A 1 269 ? 14.401 12.481 6.881 1.00 68.75 269 PRO A CA 1
ATOM 2082 C C . PRO A 1 269 ? 13.056 12.806 7.560 1.00 68.75 269 PRO A C 1
ATOM 2084 O O . PRO A 1 269 ? 12.838 12.443 8.715 1.00 68.75 269 PRO A O 1
ATOM 2087 N N . PHE A 1 270 ? 12.158 13.522 6.878 1.00 76.50 270 PHE A N 1
ATOM 2088 C CA . PHE A 1 270 ? 10.853 13.893 7.416 1.00 76.50 270 PHE A CA 1
ATOM 2089 C C . PHE A 1 270 ? 9.747 13.043 6.790 1.00 76.50 270 PHE A C 1
ATOM 2091 O O . PHE A 1 270 ? 9.408 13.190 5.618 1.00 76.50 270 PHE A O 1
ATOM 2098 N N . ILE A 1 271 ? 9.181 12.157 7.608 1.00 80.31 271 ILE A N 1
ATOM 2099 C CA . ILE A 1 271 ? 7.976 11.393 7.283 1.00 80.31 271 ILE A CA 1
ATOM 2100 C C . ILE A 1 271 ? 6.777 12.337 7.470 1.00 80.31 271 ILE A C 1
ATOM 2102 O O . ILE A 1 271 ? 6.574 12.822 8.592 1.00 80.31 271 ILE A O 1
ATOM 2106 N N . PRO A 1 272 ? 5.970 12.601 6.429 1.00 85.00 272 PRO A N 1
ATOM 2107 C CA . PRO A 1 272 ? 4.839 13.515 6.508 1.00 85.00 272 PRO A CA 1
ATOM 2108 C C . PRO A 1 272 ? 3.859 13.096 7.610 1.00 85.00 272 PRO A C 1
ATOM 2110 O O . PRO A 1 272 ? 3.627 11.911 7.863 1.00 85.00 272 PRO A O 1
ATOM 2113 N N . GLU A 1 273 ? 3.316 14.081 8.323 1.00 91.06 273 GLU A N 1
ATOM 2114 C CA . GLU A 1 273 ? 2.329 13.840 9.382 1.00 91.06 273 GLU A CA 1
ATOM 2115 C C . GLU A 1 273 ? 0.961 13.479 8.795 1.00 91.06 273 GLU A C 1
ATOM 2117 O O . GLU A 1 273 ? 0.299 12.561 9.278 1.00 91.06 273 GLU A O 1
ATOM 2122 N N . ILE A 1 274 ? 0.579 14.178 7.726 1.00 91.31 274 ILE A N 1
ATOM 2123 C CA . ILE A 1 274 ? -0.649 13.963 6.960 1.00 91.31 274 ILE A CA 1
ATOM 2124 C C . ILE A 1 274 ? -0.370 12.895 5.900 1.00 91.31 274 ILE A C 1
ATOM 2126 O O . ILE A 1 274 ? 0.679 12.926 5.256 1.00 91.31 274 ILE A O 1
ATOM 2130 N N . LEU A 1 275 ? -1.305 11.968 5.699 1.00 91.12 275 LEU A N 1
ATOM 2131 C CA . LEU A 1 275 ? -1.249 10.998 4.606 1.00 91.12 275 LEU A CA 1
ATOM 2132 C C . LEU A 1 275 ? -1.094 11.707 3.258 1.00 91.12 275 LEU A C 1
ATOM 2134 O O . LEU A 1 275 ? -1.749 12.719 3.017 1.00 91.12 275 LEU A O 1
ATOM 2138 N N . GLN A 1 276 ? -0.256 11.161 2.384 1.00 89.62 276 GLN A N 1
ATOM 2139 C CA . GLN A 1 276 ? -0.006 11.696 1.051 1.00 89.62 276 GLN A CA 1
ATOM 2140 C C . GLN A 1 276 ? -0.640 10.809 -0.017 1.00 89.62 276 GLN A C 1
ATOM 2142 O O . GLN A 1 276 ? -0.855 9.610 0.183 1.00 89.62 276 GLN A O 1
ATOM 2147 N N . GLN A 1 277 ? -0.926 11.415 -1.162 1.00 86.25 277 GLN A N 1
ATOM 2148 C CA . GLN A 1 277 ? -1.353 10.745 -2.381 1.00 86.25 277 GLN A CA 1
ATOM 2149 C C . GLN A 1 277 ? -0.609 11.337 -3.582 1.00 86.25 277 GLN A C 1
ATOM 2151 O O . GLN A 1 277 ? -0.317 12.530 -3.615 1.00 86.25 277 GLN A O 1
ATOM 2156 N N . ALA A 1 278 ? -0.315 10.519 -4.585 1.00 83.25 278 ALA A N 1
ATOM 2157 C CA . ALA A 1 278 ? 0.292 10.973 -5.828 1.00 83.25 278 ALA A CA 1
ATOM 2158 C C . ALA A 1 278 ? -0.296 10.223 -7.020 1.00 83.25 278 ALA A C 1
ATOM 2160 O O . ALA A 1 278 ? -0.509 9.011 -6.963 1.00 83.25 278 ALA A O 1
ATOM 2161 N N . GLU A 1 279 ? -0.529 10.954 -8.106 1.00 83.00 279 GLU A N 1
ATOM 2162 C CA . GLU A 1 279 ? -0.855 10.364 -9.399 1.00 83.00 279 GLU A CA 1
ATOM 2163 C C . GLU A 1 279 ? 0.421 9.956 -10.134 1.00 83.00 279 GLU A C 1
ATOM 2165 O O . GLU A 1 279 ? 1.340 10.766 -10.271 1.00 83.00 279 GLU A O 1
ATOM 2170 N N . ILE A 1 280 ? 0.450 8.715 -10.619 1.00 83.25 280 ILE A N 1
ATOM 2171 C CA . ILE A 1 280 ? 1.498 8.192 -11.494 1.00 83.25 280 ILE A CA 1
ATOM 2172 C C . ILE A 1 280 ? 0.892 7.398 -12.653 1.00 83.25 280 ILE A C 1
ATOM 2174 O O . ILE A 1 280 ? -0.290 7.053 -12.631 1.00 83.25 280 ILE A O 1
ATOM 2178 N N . PHE A 1 281 ? 1.700 7.072 -13.660 1.00 83.88 281 PHE A N 1
ATOM 2179 C CA . PHE A 1 281 ? 1.227 6.377 -14.854 1.00 83.88 281 PHE A CA 1
ATOM 2180 C C . PHE A 1 281 ? 1.884 5.013 -14.997 1.00 83.88 281 PHE A C 1
ATOM 2182 O O . PHE A 1 281 ? 3.089 4.871 -14.788 1.00 83.88 281 PHE A O 1
ATOM 2189 N N . ALA A 1 282 ? 1.086 4.010 -15.362 1.00 85.25 282 ALA A N 1
ATOM 2190 C CA . ALA A 1 282 ? 1.593 2.697 -15.739 1.00 85.25 282 ALA A CA 1
ATOM 2191 C C . ALA A 1 282 ? 2.474 2.810 -16.984 1.00 85.25 282 ALA A C 1
ATOM 2193 O O . ALA A 1 282 ? 2.087 3.470 -17.948 1.00 85.25 282 ALA A O 1
ATOM 2194 N N . ILE A 1 283 ? 3.616 2.130 -16.976 1.00 79.56 283 ILE A N 1
ATOM 2195 C CA . ILE A 1 283 ? 4.537 2.099 -18.109 1.00 79.56 283 ILE A CA 1
ATOM 2196 C C . ILE A 1 283 ? 4.706 0.641 -18.531 1.00 79.56 283 ILE A C 1
ATOM 2198 O O . ILE A 1 283 ? 5.130 -0.197 -17.732 1.00 79.56 283 ILE A O 1
ATOM 2202 N N . ASP A 1 284 ? 4.345 0.320 -19.778 1.00 72.19 284 ASP A N 1
ATOM 2203 C CA . ASP A 1 284 ? 4.614 -1.015 -20.321 1.00 72.19 284 ASP A CA 1
ATOM 2204 C C . ASP A 1 284 ? 6.101 -1.135 -20.654 1.00 72.19 284 ASP A C 1
ATOM 2206 O O . ASP A 1 284 ? 6.653 -0.415 -21.485 1.00 72.19 284 ASP A O 1
ATOM 2210 N N . ASN A 1 285 ? 6.738 -2.109 -20.013 1.00 61.88 285 ASN A N 1
ATOM 2211 C CA . ASN A 1 285 ? 8.145 -2.441 -20.184 1.00 61.88 285 ASN A CA 1
ATOM 2212 C C . ASN A 1 285 ? 8.507 -2.758 -21.639 1.00 61.88 285 ASN A C 1
ATOM 2214 O O . ASN A 1 285 ? 9.678 -2.679 -21.996 1.00 61.88 285 ASN A O 1
ATOM 2218 N N . ARG A 1 286 ? 7.539 -3.167 -22.465 1.00 58.94 286 ARG A N 1
ATOM 2219 C CA . ARG A 1 286 ? 7.741 -3.536 -23.870 1.00 58.94 286 ARG A CA 1
ATOM 2220 C C . ARG A 1 286 ? 7.407 -2.416 -24.849 1.00 58.94 286 ARG A C 1
ATOM 2222 O O . ARG A 1 286 ? 7.529 -2.656 -26.045 1.00 58.94 286 ARG A O 1
ATOM 2229 N N . ASP A 1 287 ? 6.973 -1.242 -24.389 1.00 61.81 287 ASP A N 1
ATOM 2230 C CA . ASP A 1 287 ? 6.560 -0.183 -25.306 1.00 61.81 287 ASP A CA 1
ATOM 2231 C C . ASP A 1 287 ? 7.780 0.514 -25.950 1.00 61.81 287 ASP A C 1
ATOM 2233 O O . ASP A 1 287 ? 8.529 1.210 -25.256 1.00 61.81 287 ASP A O 1
ATOM 2237 N N . PRO A 1 288 ? 7.991 0.372 -27.274 1.00 57.41 288 PRO A N 1
ATOM 2238 C CA . PRO A 1 288 ? 9.106 1.006 -27.971 1.00 57.41 288 PRO A CA 1
ATOM 2239 C C . PRO A 1 288 ? 8.929 2.526 -28.115 1.00 57.41 288 PRO A C 1
ATOM 2241 O O . PRO A 1 288 ? 9.898 3.237 -28.361 1.00 57.41 288 PRO A O 1
ATOM 2244 N N . THR A 1 289 ? 7.717 3.069 -27.952 1.00 58.59 289 THR A N 1
ATOM 2245 C CA . THR A 1 289 ? 7.494 4.525 -27.975 1.00 58.59 289 THR A CA 1
ATOM 2246 C C . THR A 1 289 ? 8.109 5.202 -26.754 1.00 58.59 289 THR A C 1
ATOM 2248 O O . THR A 1 289 ? 8.586 6.330 -26.852 1.00 58.59 289 THR A O 1
ATOM 2251 N N . CYS A 1 290 ? 8.183 4.492 -25.627 1.00 57.16 290 CYS A N 1
ATOM 2252 C CA . CYS A 1 290 ? 8.797 4.970 -24.395 1.00 57.16 290 CYS A CA 1
ATOM 2253 C C . CYS A 1 290 ? 10.317 5.173 -24.558 1.00 57.16 290 CYS A C 1
ATOM 2255 O O . CYS A 1 290 ? 10.849 6.196 -24.138 1.00 57.16 290 CYS A O 1
ATOM 2257 N N . SER A 1 291 ? 11.014 4.251 -25.231 1.00 53.03 291 SER A N 1
ATOM 2258 C CA . SER A 1 291 ? 12.465 4.341 -25.461 1.00 53.03 291 SER A CA 1
ATOM 2259 C C . SER A 1 291 ? 12.864 5.293 -26.595 1.00 53.03 291 SER A C 1
ATOM 2261 O O . SER A 1 291 ? 13.944 5.874 -26.542 1.00 53.03 291 SER A O 1
ATOM 2263 N N . VAL A 1 292 ? 12.013 5.477 -27.611 1.00 50.06 292 VAL A N 1
ATOM 2264 C CA . VAL A 1 292 ? 12.342 6.264 -28.818 1.00 50.06 292 VAL A CA 1
ATOM 2265 C C . VAL A 1 292 ? 12.005 7.758 -28.683 1.00 50.06 292 VAL A C 1
ATOM 2267 O O . VAL A 1 292 ? 12.586 8.581 -29.387 1.00 50.06 292 VAL A O 1
ATOM 2270 N N . SER A 1 293 ? 11.091 8.141 -27.785 1.00 52.00 293 SER A N 1
ATOM 2271 C CA . SER A 1 293 ? 10.545 9.513 -27.740 1.00 52.00 293 SER A CA 1
ATOM 2272 C C . SER A 1 293 ? 11.288 10.488 -26.814 1.00 52.00 293 SER A C 1
ATOM 2274 O O . SER A 1 293 ? 10.890 11.648 -26.716 1.00 52.00 293 SER A O 1
ATOM 2276 N N . ILE A 1 294 ? 12.341 10.052 -26.113 1.00 53.91 294 ILE A N 1
ATOM 2277 C CA . ILE A 1 294 ? 13.021 10.856 -25.086 1.00 53.91 294 ILE A CA 1
ATOM 2278 C C . ILE A 1 294 ? 14.400 11.304 -25.584 1.00 53.91 294 ILE A C 1
ATOM 2280 O O . ILE A 1 294 ? 15.333 10.511 -25.648 1.00 53.91 294 ILE A O 1
ATOM 2284 N N . ASN A 1 295 ? 14.552 12.599 -25.879 1.00 47.94 295 ASN A N 1
ATOM 2285 C CA . ASN A 1 295 ? 15.851 13.198 -26.229 1.00 47.94 295 ASN A CA 1
ATOM 2286 C C . ASN A 1 295 ? 16.691 13.609 -25.002 1.00 47.94 295 ASN A C 1
ATOM 2288 O O . ASN A 1 295 ? 17.882 13.874 -25.148 1.00 47.94 295 ASN A O 1
ATOM 2292 N N . ASN A 1 296 ? 16.092 13.693 -23.807 1.00 51.69 296 ASN A N 1
ATOM 2293 C CA . ASN A 1 296 ? 16.786 14.026 -22.561 1.00 51.69 296 ASN A CA 1
ATOM 2294 C C . ASN A 1 296 ? 16.130 13.314 -21.366 1.00 51.69 296 ASN A C 1
ATOM 2296 O O . ASN A 1 296 ? 15.062 13.722 -20.912 1.00 51.69 296 ASN A O 1
ATOM 2300 N N . THR A 1 297 ? 16.775 12.262 -20.860 1.00 51.03 297 THR A N 1
ATOM 2301 C CA . THR A 1 297 ? 16.267 11.413 -19.769 1.00 51.03 297 THR A CA 1
ATOM 2302 C C . THR A 1 297 ? 16.244 12.093 -18.401 1.00 51.03 297 THR A C 1
ATOM 2304 O O . THR A 1 297 ? 15.558 11.607 -17.509 1.00 51.03 297 THR A O 1
ATOM 2307 N N . ASP A 1 298 ? 16.954 13.213 -18.233 1.00 42.25 298 ASP A N 1
ATOM 2308 C CA . ASP A 1 298 ? 17.046 13.924 -16.950 1.00 42.25 298 ASP A CA 1
ATOM 2309 C C . ASP A 1 298 ? 15.794 14.775 -16.663 1.00 42.25 298 ASP A C 1
ATOM 2311 O O . ASP A 1 298 ? 15.526 15.136 -15.519 1.00 42.25 298 ASP A O 1
ATOM 2315 N N . PHE A 1 299 ? 15.006 15.087 -17.701 1.00 44.06 299 PHE A N 1
ATOM 2316 C CA . PHE A 1 299 ? 13.813 15.942 -17.605 1.00 44.06 299 PHE A CA 1
ATOM 2317 C C . PHE A 1 299 ? 12.563 15.325 -18.239 1.00 44.06 299 PHE A C 1
ATOM 2319 O O . PHE A 1 299 ? 11.4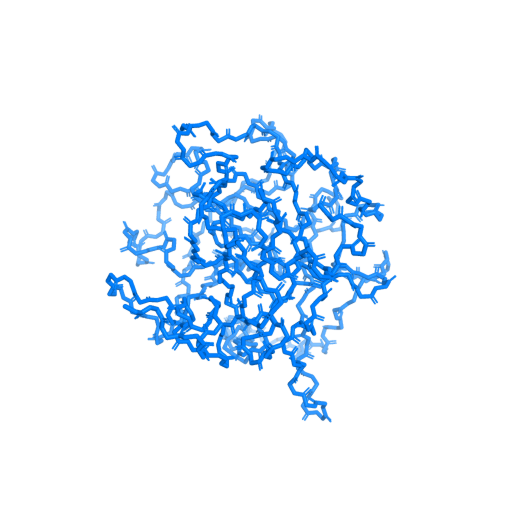50 15.689 -17.872 1.00 44.06 299 PHE A O 1
ATOM 2326 N N . LEU A 1 300 ? 12.725 14.392 -19.181 1.00 49.31 300 LEU A N 1
ATOM 2327 C CA . LEU A 1 300 ? 11.631 13.758 -19.905 1.00 49.31 300 LEU A CA 1
ATOM 2328 C C . LEU A 1 300 ? 11.706 12.250 -19.689 1.00 49.31 300 LEU A C 1
ATOM 2330 O O . LEU A 1 300 ? 12.721 11.612 -19.944 1.00 49.31 300 LEU A O 1
ATOM 2334 N N . PHE A 1 301 ? 10.597 11.663 -19.265 1.00 60.41 301 PHE A N 1
ATOM 2335 C CA . PHE A 1 301 ? 10.387 10.228 -19.359 1.00 60.41 301 PHE A CA 1
ATOM 2336 C C . PHE A 1 301 ? 8.971 9.954 -19.842 1.00 60.41 301 PHE A C 1
ATOM 2338 O O . PHE A 1 301 ? 8.186 10.874 -20.071 1.00 60.41 301 PHE A O 1
ATOM 2345 N N . CYS A 1 302 ? 8.640 8.679 -20.009 1.00 56.16 302 CYS A N 1
ATOM 2346 C CA . CYS A 1 302 ? 7.441 8.246 -20.715 1.00 56.16 302 CYS A CA 1
ATOM 2347 C C . CYS A 1 302 ? 6.129 8.784 -20.126 1.00 56.16 302 CYS A C 1
ATOM 2349 O O . CYS A 1 302 ? 5.142 8.804 -20.849 1.00 56.16 302 CYS A O 1
ATOM 2351 N N . SER A 1 303 ? 6.104 9.296 -18.886 1.00 51.38 303 SER A N 1
ATOM 2352 C CA . SER A 1 303 ? 4.932 10.002 -18.347 1.00 51.38 303 SER A CA 1
ATOM 2353 C C . SER A 1 303 ? 4.549 11.246 -19.154 1.00 51.38 303 SER A C 1
ATOM 2355 O O . SER A 1 303 ? 3.361 11.500 -19.321 1.00 51.38 303 SER A O 1
ATOM 2357 N N . GLY A 1 304 ? 5.519 11.985 -19.712 1.00 53.31 304 GLY A N 1
ATOM 2358 C CA . GLY A 1 304 ? 5.266 13.190 -20.515 1.00 53.31 304 GLY A CA 1
ATOM 2359 C C . GLY A 1 304 ? 4.525 12.915 -21.832 1.00 53.31 304 GLY A C 1
ATOM 2360 O O . GLY A 1 304 ? 3.910 13.816 -22.394 1.00 53.31 304 GLY A O 1
ATOM 2361 N N . LEU A 1 305 ? 4.520 11.661 -22.308 1.00 55.12 305 LEU A N 1
ATOM 2362 C CA . LEU A 1 305 ? 3.688 11.231 -23.439 1.00 55.12 305 LEU A CA 1
ATOM 2363 C C . LEU A 1 305 ? 2.215 11.035 -23.045 1.00 55.12 305 LEU A C 1
ATOM 2365 O O . LEU A 1 305 ? 1.338 11.163 -23.897 1.00 55.12 305 LEU A O 1
ATOM 2369 N N . TYR A 1 306 ? 1.937 10.722 -21.775 1.00 55.34 306 TYR A N 1
ATOM 2370 C CA . TYR A 1 306 ? 0.594 10.383 -21.288 1.00 55.34 306 TYR A CA 1
ATOM 2371 C C . TYR A 1 306 ? -0.113 11.540 -20.571 1.00 55.34 306 TYR A C 1
ATOM 2373 O O . TYR A 1 306 ? -1.334 11.495 -20.443 1.00 55.34 306 TYR A O 1
ATOM 2381 N N . GLU A 1 307 ? 0.605 12.589 -20.155 1.00 53.31 307 GLU A N 1
ATOM 2382 C CA . GLU A 1 307 ? -0.005 13.804 -19.586 1.00 53.31 307 GLU A CA 1
ATOM 2383 C C . GLU A 1 307 ? -0.686 14.699 -20.635 1.00 53.31 307 GLU A C 1
ATOM 2385 O O . GLU A 1 307 ? -1.479 15.561 -20.275 1.00 53.31 307 GLU A O 1
ATOM 2390 N N . GLY A 1 308 ? -0.433 14.507 -21.935 1.00 42.69 308 GLY A N 1
ATOM 2391 C CA . GLY A 1 308 ? -1.083 15.293 -22.992 1.00 42.69 308 GLY A CA 1
ATOM 2392 C C . GLY A 1 308 ? -0.762 16.798 -22.983 1.00 42.69 308 GLY A C 1
ATOM 2393 O O . GLY A 1 308 ? -1.254 17.521 -23.851 1.00 42.69 308 GLY A O 1
ATOM 2394 N N . GLU A 1 309 ? 0.085 17.283 -22.073 1.00 34.62 309 GLU A N 1
ATOM 2395 C CA . GLU A 1 309 ? 0.429 18.697 -21.939 1.00 34.62 309 GLU A CA 1
ATOM 2396 C C . GLU A 1 309 ? 1.948 18.917 -22.056 1.00 34.62 309 GLU A C 1
ATOM 2398 O O . GLU A 1 309 ? 2.741 18.581 -21.190 1.00 34.62 309 GLU A O 1
ATOM 2403 N N . LYS A 1 310 ? 2.303 19.447 -23.232 1.00 29.73 310 LYS A N 1
ATOM 2404 C CA . LYS A 1 310 ? 3.538 20.102 -23.700 1.00 29.73 310 LYS A CA 1
ATOM 2405 C C . LYS A 1 310 ? 4.711 20.274 -22.712 1.00 29.73 310 LYS A C 1
ATOM 2407 O O . LYS A 1 310 ? 4.598 21.054 -21.776 1.00 29.73 310 LYS A O 1
ATOM 2412 N N . GLY A 1 311 ? 5.876 19.797 -23.174 1.00 35.38 311 GLY A N 1
ATOM 2413 C CA . GLY A 1 311 ? 7.048 20.640 -23.489 1.00 35.38 311 GLY A CA 1
ATOM 2414 C C . GLY A 1 311 ? 7.929 21.078 -22.333 1.00 35.38 311 GLY A C 1
ATOM 2415 O O . GLY A 1 311 ? 7.530 22.036 -21.640 1.00 35.38 311 GLY A O 1
#

Secondary structure (DSSP, 8-state):
---TTS-HHHHH-S-TTTEEEEEBTTB---TTTTT-EEEEE-SS-EEEEEEEEEES-SSSS--EEEEEEHHHHHHHHHHHHHHTTTTS---PPPP-------TTSSSS--SS------SS-TT-EEPPTTS-TTEEEEE-TT-----EEEEE-SSSEEEE-GGGGTTS-SS--TT-EEEES-SBTT-TT-EEEEEEEEEE-TT----TT--TT--EEEEESS---GGG-TT--PPEE----TTS----SS-TT-EEEEEE---SSTT-----SB-EEEEEEEE-TT-HHHHHS-S-TTT--THHHHS----

InterPro domains:
  IPR001254 Serine proteases, trypsin domain [PF00089] (14-77)
  IPR001254 Serine proteases, trypsin domain [PF00089] (121-306)
  IPR001254 Serine proteases, trypsin domain [PS50240] (12-82)
  IPR001254 Serine proteases, trypsin domain [PS50240] (121-311)
  IPR001254 Serine proteases, trypsin domain [SM00020] (120-310)
  IPR001254 Serine proteases, trypsin domain [cd00190] (121-311)
  IPR001314 Peptidase S1A, chymotrypsin family [PR00722] (149-164)
  IPR001314 Peptidase S1A, chymotrypsin family [PR00722] (210-224)
  IPR009003 Peptidase S1, PA clan [SSF50494] (6-83)
  IPR009003 Peptidase S1, PA clan [SSF50494] (100-308)
  IPR018114 Serine proteases, trypsin family, histidine active site [PS00134] (159-164)

Radius of gyration: 18.78 Å; chains: 1; bounding box: 51×47×49 Å

pLDDT: mean 76.5, std 19.45, range [25.5, 98.38]

Foldseek 3Di:
DPPLQFFPFNVQDPDQLFKFKWFDALEDFAFLAAFFFKWFDPPQFTAGQFGFFAWDHGGQATGMTMTGGVLSCVVVVVVVVVVVVVVDDDDPDPDDQDEDDDVPHQAGFFPDDDDLPDPDDRLFAFGDQRGQQQKKFKWADLDLDGRYIWGAAFQFKIKGWPLSCLPPDQVDQPSIKIWGLDQFSPPPPIDIWGFPHKAQQPPDDSDPSDRRSTIIMTTTPGTDDCVPHSSHGGYHYDDPPVPDPRPDRQPFLGKIKRKGQHDSGNPDPDRDRGIGMDIMTTHNSNDSCQSPVDPDPSRDGPNVVNVPDDD

Sequence (311 aa):
MIDNNNSICQALIHDVEKQFCAGAYEKGPCRGDSGGPILQWKGTYWEQVGITSYGGGCHHSDPLSIFTRLTYYFDWIESVIKISLTTTTRKPPPQPVSYACDKTLSCGCGMSDVALVSSRIVGGENAIKNSWPMIVSLRFNGTNNHSCGGTILSNSYILTAAHCFRRISIDDPRGITIAAGMLNRSDPLQIIRNVDRIYIHPNFTNLPDDYRHDVALLHIDQPFVFASNSNITKTCIHRINPLIPVSENPKNGSRLAVIGWGLLLQQVPFIPEILQQAEIFAIDNRDPTCSVSINNTDFLFCSGLYEGEKG